Protein AF-A0A9D4SW98-F1 (afdb_monomer)

Sequence (219 aa):
MKKHEIRVNSRGGLRRKGWWDEEAAIFIFVASVEASRSSVRVSLRVGCVWRNSTAPNKRSHYSAAYKRKVVLAAESSPNVQAGQDFGVDEKNVRRWRGQREKLFTCAATRMAFTGPRKGRHPEMETALANFVRTQRAAALPVTMEVLQATARALSREQGVSAADFKASRGWLQKFMKRFGFSLRPVAPQSPESYRLIMKRSCWSSSVSCFGREKRERIC

Mean predicted aligned error: 18.27 Å

Radius of gyration: 33.58 Å; Cα contacts (8 Å, |Δi|>4): 99; chains: 1; bounding box: 68×114×87 Å

Nearest PDB structures (foldseek):
  1hlv-assembly1_A  TM=4.546E-01  e=2.452E-05  Homo sapiens
  1fse-assembly1_A  TM=4.738E-01  e=1.091E+00  Bacillus subtilis
  4reu-assembly1_B  TM=1.385E-01  e=1.430E+00  Escherichia coli str. K-12 substr. MDS42

InterPro domains:
  IPR006600 HTH CenpB-type DNA-binding domain [PF03221] (122-184)
  IPR006600 HTH CenpB-type DNA-binding domain [PS51253] (112-185)
  IPR006600 HTH CenpB-type DNA-binding domain [SM00674] (118-185)
  IPR009057 Homedomain-like superfamily [SSF46689] (115-180)
  IPR050863 Centromere and Transposable Element-Derived Protein [PTHR19303] (77-184)

Solvent-accessible surface area (backbone atoms only — not comparable to full-atom values): 14602 Å² total; per-residue (Å²): 142,83,89,81,84,85,84,84,82,93,76,89,82,83,89,82,91,80,92,79,86,77,69,67,74,62,57,61,67,61,62,68,71,69,81,78,83,77,89,80,93,73,93,69,81,91,69,86,74,74,80,68,74,85,63,81,81,73,91,77,87,52,36,23,50,57,52,48,56,47,41,56,45,36,72,82,37,57,46,63,55,35,12,61,81,69,76,39,59,41,72,55,47,56,53,47,51,79,38,40,69,63,47,69,74,46,61,53,81,44,59,71,90,72,74,75,86,62,66,98,55,55,66,55,50,49,54,50,51,49,52,52,49,54,37,51,72,69,71,43,88,83,51,71,68,57,52,34,52,51,47,50,51,45,33,52,76,70,71,47,50,69,90,82,51,76,57,44,72,71,55,50,54,51,50,28,62,63,74,70,54,75,88,69,83,73,74,86,66,59,82,65,60,61,53,51,58,61,54,65,73,64,72,81,76,95,67,92,84,85,83,82,83,81,83,77,89,78,135

pLDDT: mean 70.97, std 24.09, range [31.36, 97.25]

Secondary structure (DSSP, 8-state):
--------------------SSSHHHHHHHHTSSS-------------------S--------HHHHHHHHHHHHHS-HHHHHHHTT--HHHHHHHHHTHHHHHHS-TT-----S-SS-S-HHHHHHHHHHHHHHHHTT----HHHHHHHHHHHHHHTT--TTT----HHHHHHHHHHHT----------HHHHHHHHHHT------------------

Foldseek 3Di:
DDDDDDDDDDDDDDDDDDPDDPVVVVVVVVVVVPPPDDDDDDDDDDPPPPPPVPDDPDDDFDFLLLLQVLQVVCVVDPLVVSCVVSVHDSVVSVVSVVCVVVSVPDDRRDRDPDDDLADPCNPLLVVLLVVVVVCVVVVHQDDLVNSLLSSVVSCVVVVHDCVRDVSDPVVVVSSCVSSVHDRDPPPDDDPVSVVVVVVVSPDDDPDDDDDDDDDDDDD

Organism: Rhipicephalus sanguineus (NCBI:txid34632)

Structure (mmCIF, N/CA/C/O backbone):
data_AF-A0A9D4SW98-F1
#
_entry.id   AF-A0A9D4SW98-F1
#
loop_
_atom_site.group_PDB
_atom_site.id
_atom_site.type_symbol
_atom_site.label_atom_id
_atom_site.label_alt_id
_atom_site.label_comp_id
_atom_site.label_asym_id
_atom_site.label_entity_id
_atom_site.label_seq_id
_atom_site.pdbx_PDB_ins_code
_atom_site.Cartn_x
_atom_site.Cartn_y
_atom_site.Cartn_z
_atom_site.occupancy
_atom_site.B_iso_or_equiv
_atom_site.auth_seq_id
_atom_site.auth_comp_id
_atom_site.auth_asym_id
_atom_site.auth_atom_id
_atom_site.pdbx_PDB_model_num
ATOM 1 N N . MET A 1 1 ? 29.453 -67.963 4.974 1.00 44.19 1 MET A N 1
ATOM 2 C CA . MET A 1 1 ? 30.179 -67.769 3.699 1.00 44.19 1 MET A CA 1
ATOM 3 C C . MET A 1 1 ? 29.181 -67.660 2.556 1.00 44.19 1 MET A C 1
ATOM 5 O O . MET A 1 1 ? 28.461 -68.620 2.336 1.00 44.19 1 MET A O 1
ATOM 9 N N . LYS A 1 2 ? 29.136 -66.516 1.863 1.00 42.56 2 LYS A N 1
ATOM 10 C CA . LYS A 1 2 ? 28.777 -66.361 0.440 1.00 42.56 2 LYS A CA 1
ATOM 11 C C . LYS A 1 2 ? 29.249 -64.962 0.027 1.00 42.56 2 LYS A C 1
ATOM 13 O O . LYS A 1 2 ? 28.808 -63.966 0.590 1.00 42.56 2 LYS A O 1
ATOM 18 N N . LYS A 1 3 ? 30.259 -64.933 -0.844 1.00 45.53 3 LYS A N 1
ATOM 19 C CA . LYS A 1 3 ? 30.867 -63.729 -1.419 1.00 45.53 3 LYS A CA 1
ATOM 20 C C . LYS A 1 3 ? 29.870 -63.128 -2.409 1.00 45.53 3 LYS A C 1
ATOM 22 O O . LYS A 1 3 ? 29.352 -63.871 -3.236 1.00 45.53 3 LYS A O 1
ATOM 27 N N . HIS A 1 4 ? 29.638 -61.820 -2.345 1.00 39.12 4 HIS A N 1
ATOM 28 C CA . HIS A 1 4 ? 29.007 -61.094 -3.442 1.00 39.12 4 HIS A CA 1
ATOM 29 C C . HIS A 1 4 ? 29.992 -60.084 -4.019 1.00 39.12 4 HIS A C 1
ATOM 31 O O . HIS A 1 4 ? 30.626 -59.303 -3.313 1.00 39.12 4 HIS A O 1
ATOM 37 N N . GLU A 1 5 ? 30.151 -60.232 -5.323 1.00 38.19 5 GLU A N 1
ATOM 38 C CA . GLU A 1 5 ? 31.123 -59.633 -6.214 1.00 38.19 5 GLU A CA 1
ATOM 39 C C . GLU A 1 5 ? 30.726 -58.193 -6.558 1.00 38.19 5 GLU A C 1
ATOM 41 O O . GLU A 1 5 ? 29.575 -57.905 -6.889 1.00 38.19 5 GLU A O 1
ATOM 46 N N . ILE A 1 6 ? 31.691 -57.281 -6.456 1.00 39.72 6 ILE A N 1
ATOM 47 C CA . ILE A 1 6 ? 31.540 -55.869 -6.802 1.00 39.72 6 ILE A CA 1
ATOM 48 C C . ILE A 1 6 ? 31.859 -55.731 -8.289 1.00 39.72 6 ILE A C 1
ATOM 50 O O . ILE A 1 6 ? 33.018 -55.826 -8.689 1.00 39.72 6 ILE A O 1
ATOM 54 N N . ARG A 1 7 ? 30.841 -55.476 -9.115 1.00 33.09 7 ARG A N 1
ATOM 55 C CA . ARG A 1 7 ? 31.043 -55.085 -10.514 1.00 33.09 7 ARG A CA 1
ATOM 56 C C . ARG A 1 7 ? 31.127 -53.566 -10.613 1.00 33.09 7 ARG A C 1
ATOM 58 O O . ARG A 1 7 ? 30.130 -52.860 -10.491 1.00 33.09 7 ARG A O 1
ATOM 65 N N . VAL A 1 8 ? 32.340 -53.080 -10.843 1.00 43.53 8 VAL A N 1
ATOM 66 C CA . VAL A 1 8 ? 32.648 -51.682 -11.158 1.00 43.53 8 VAL A CA 1
ATOM 67 C C . VAL A 1 8 ? 32.225 -51.409 -12.605 1.00 43.53 8 VAL A C 1
ATOM 69 O O . VAL A 1 8 ? 32.586 -52.176 -13.496 1.00 43.53 8 VAL A O 1
ATOM 72 N N . ASN A 1 9 ? 31.476 -50.333 -12.863 1.00 40.72 9 ASN A N 1
ATOM 73 C CA . ASN A 1 9 ? 31.303 -49.810 -14.220 1.00 40.72 9 ASN A CA 1
ATOM 74 C C . ASN A 1 9 ? 31.818 -48.371 -14.280 1.00 40.72 9 ASN A C 1
ATOM 76 O O . ASN A 1 9 ? 31.253 -47.448 -13.696 1.00 40.72 9 ASN A O 1
ATOM 80 N N . SER A 1 10 ? 32.935 -48.222 -14.973 1.00 47.31 10 SER A N 1
ATOM 81 C CA . SER A 1 10 ? 33.624 -46.989 -15.298 1.00 47.31 10 SER A CA 1
ATOM 82 C C . SER A 1 10 ? 32.980 -46.354 -16.525 1.00 47.31 10 SER A C 1
ATOM 84 O O . SER A 1 10 ? 33.127 -46.854 -17.635 1.00 47.31 10 SER A O 1
ATOM 86 N N . ARG A 1 11 ? 32.304 -45.219 -16.335 1.00 42.06 11 ARG A N 1
ATOM 87 C CA . ARG A 1 11 ? 32.108 -44.182 -17.361 1.00 42.06 11 ARG A CA 1
ATOM 88 C C . ARG A 1 11 ? 31.790 -42.870 -16.651 1.00 42.06 11 ARG A C 1
ATOM 90 O O . ARG A 1 11 ? 30.720 -42.700 -16.076 1.00 42.06 11 ARG A O 1
ATOM 97 N N . GLY A 1 12 ? 32.782 -41.983 -16.625 1.00 37.09 12 GLY A N 1
ATOM 98 C CA . GLY A 1 12 ? 32.661 -40.639 -16.075 1.00 37.09 12 GLY A CA 1
ATOM 99 C C . GLY A 1 12 ? 31.757 -39.742 -16.921 1.00 37.09 12 GLY A C 1
ATOM 100 O O . GLY A 1 12 ? 31.555 -39.980 -18.109 1.00 37.09 12 GLY A O 1
ATOM 101 N N . GLY A 1 13 ? 31.242 -38.684 -16.296 1.00 31.36 13 GLY A N 1
ATOM 102 C CA . GLY A 1 13 ? 30.486 -37.635 -16.975 1.00 31.36 13 GLY A CA 1
ATOM 103 C C . GLY A 1 13 ? 30.049 -36.538 -16.010 1.00 31.36 13 GLY A C 1
ATOM 104 O O . GLY A 1 13 ? 29.069 -36.677 -15.288 1.00 31.36 13 GLY A O 1
ATOM 105 N N . LEU A 1 14 ? 30.823 -35.456 -15.973 1.00 33.84 14 LEU A N 1
ATOM 106 C CA . LEU A 1 14 ? 30.634 -34.267 -15.147 1.00 33.84 14 LEU A CA 1
ATOM 107 C C . LEU A 1 14 ? 29.378 -33.448 -15.530 1.00 33.84 14 LEU A C 1
ATOM 109 O O . LEU A 1 14 ? 29.192 -33.090 -16.682 1.00 33.84 14 LEU A O 1
ATOM 113 N N . ARG A 1 15 ? 28.650 -33.006 -14.494 1.00 34.69 15 ARG A N 1
ATOM 114 C CA . ARG A 1 15 ? 28.278 -31.601 -14.196 1.00 34.69 15 ARG A CA 1
ATOM 115 C C . ARG A 1 15 ? 27.477 -30.765 -15.233 1.00 34.69 15 ARG A C 1
ATOM 117 O O . ARG A 1 15 ? 28.020 -30.280 -16.212 1.00 34.69 15 ARG A O 1
ATOM 124 N N . ARG A 1 16 ? 26.300 -30.325 -14.751 1.00 35.59 16 ARG A N 1
ATOM 125 C CA . ARG A 1 16 ? 25.663 -28.975 -14.795 1.00 35.59 16 ARG A CA 1
ATOM 126 C C . ARG A 1 16 ? 24.269 -28.925 -15.440 1.00 35.59 16 ARG A C 1
ATOM 128 O O . ARG A 1 16 ? 24.038 -29.366 -16.553 1.00 35.59 16 ARG A O 1
ATOM 135 N N . LYS A 1 17 ? 23.366 -28.323 -14.657 1.00 44.00 17 LYS A N 1
ATOM 136 C CA . LYS A 1 17 ? 21.967 -27.981 -14.925 1.00 44.00 17 LYS A CA 1
ATOM 137 C C . LYS A 1 17 ? 21.852 -27.044 -16.133 1.00 44.00 17 LYS A C 1
ATOM 139 O O . LYS A 1 17 ? 22.411 -25.950 -16.087 1.00 44.00 17 LYS A O 1
ATOM 144 N N . GLY A 1 18 ? 21.083 -27.442 -17.142 1.00 32.59 18 GLY A N 1
ATOM 145 C CA . GLY A 1 18 ? 20.547 -26.560 -18.175 1.00 32.59 18 GLY A CA 1
ATOM 146 C C . GLY A 1 18 ? 19.068 -26.310 -17.897 1.00 32.59 18 GLY A C 1
ATOM 147 O O . GLY A 1 18 ? 18.256 -27.216 -18.026 1.00 32.59 18 GLY A O 1
ATOM 148 N N . TRP A 1 19 ? 18.735 -25.103 -17.448 1.00 36.88 19 TRP A N 1
ATOM 149 C CA . TRP A 1 19 ? 17.385 -24.544 -17.530 1.00 36.88 19 TRP A CA 1
ATOM 150 C C . TRP A 1 19 ? 17.429 -23.520 -18.657 1.00 36.88 19 TRP A C 1
ATOM 152 O O . TRP A 1 19 ? 17.692 -22.350 -18.410 1.00 36.88 19 TRP A O 1
ATOM 162 N N . TRP A 1 20 ? 17.259 -23.991 -19.886 1.00 35.69 20 TRP A N 1
ATOM 163 C CA . TRP A 1 20 ? 17.055 -23.164 -21.070 1.00 35.69 20 TRP A CA 1
ATOM 164 C C . TRP A 1 20 ? 16.292 -24.021 -22.067 1.00 35.69 20 TRP A C 1
ATOM 166 O O . TRP A 1 20 ? 16.931 -24.795 -22.755 1.00 35.69 20 TRP A O 1
ATOM 176 N N . ASP A 1 21 ? 14.960 -23.933 -22.092 1.00 42.94 21 ASP A N 1
ATOM 177 C CA . ASP A 1 21 ? 14.168 -24.414 -23.241 1.00 42.94 21 ASP A CA 1
ATOM 178 C C . ASP A 1 21 ? 12.797 -23.721 -23.400 1.00 42.94 21 ASP A C 1
ATOM 180 O O . ASP A 1 21 ? 11.943 -24.180 -24.147 1.00 42.94 21 ASP A O 1
ATOM 184 N N . GLU A 1 22 ? 12.592 -22.542 -22.793 1.00 44.34 22 GLU A N 1
ATOM 185 C CA . GLU A 1 22 ? 11.461 -21.657 -23.159 1.00 44.34 22 GLU A CA 1
ATOM 186 C C . GLU A 1 22 ? 11.892 -20.243 -23.604 1.00 44.34 22 GLU A C 1
ATOM 188 O O . GLU A 1 22 ? 11.067 -19.440 -24.032 1.00 44.34 22 GLU A O 1
ATOM 193 N N . GLU A 1 23 ? 13.195 -19.941 -23.596 1.00 49.66 23 GLU A N 1
ATOM 194 C CA . GLU A 1 23 ? 13.751 -18.652 -24.057 1.00 49.66 23 GLU A CA 1
ATOM 195 C C . GLU A 1 23 ? 14.111 -18.657 -25.559 1.00 49.66 23 GLU A C 1
ATOM 197 O O . GLU A 1 23 ? 14.332 -17.604 -26.157 1.00 49.66 23 GLU A O 1
ATOM 202 N N . ALA A 1 24 ? 14.113 -19.823 -26.217 1.00 44.75 24 ALA A N 1
ATOM 203 C CA . ALA A 1 24 ? 14.454 -19.938 -27.640 1.00 44.75 24 ALA A CA 1
ATOM 204 C C . ALA A 1 24 ? 13.332 -19.458 -28.584 1.00 44.75 24 ALA A C 1
ATOM 206 O O . ALA A 1 24 ? 13.600 -19.056 -29.716 1.00 44.75 24 ALA A O 1
ATOM 207 N N . ALA A 1 25 ? 12.078 -19.422 -28.124 1.00 42.47 25 ALA A N 1
ATOM 208 C CA . ALA A 1 25 ? 10.948 -19.002 -28.957 1.00 42.47 25 ALA A CA 1
ATOM 209 C C . ALA A 1 25 ? 10.867 -17.475 -29.164 1.00 42.47 25 ALA A C 1
ATOM 211 O O . ALA A 1 25 ? 10.218 -17.012 -30.100 1.00 42.47 25 ALA A O 1
ATOM 212 N N . ILE A 1 26 ? 11.543 -16.678 -28.328 1.00 48.12 26 ILE A N 1
ATOM 213 C CA . ILE A 1 26 ? 11.581 -15.212 -28.471 1.00 48.12 26 ILE A CA 1
ATOM 214 C C . ILE A 1 26 ? 12.689 -14.781 -29.450 1.00 48.12 26 ILE A C 1
ATOM 216 O O . ILE A 1 26 ? 12.553 -13.755 -30.117 1.00 48.12 26 ILE A O 1
ATOM 220 N N . PHE A 1 27 ? 13.742 -15.589 -29.620 1.00 39.81 27 PHE A N 1
ATOM 221 C CA . PHE A 1 27 ? 14.883 -15.248 -30.477 1.00 39.81 27 PHE A CA 1
ATOM 222 C C . PHE A 1 27 ? 14.585 -15.351 -31.985 1.00 39.81 27 PHE A C 1
ATOM 224 O O . PHE A 1 27 ? 15.177 -14.618 -32.775 1.00 39.81 27 PHE A O 1
ATOM 231 N N . ILE A 1 28 ? 13.628 -16.189 -32.405 1.00 43.50 28 ILE A N 1
ATOM 232 C CA . ILE A 1 28 ? 13.298 -16.351 -33.835 1.00 43.50 28 ILE A CA 1
ATOM 233 C C . ILE A 1 28 ? 12.421 -15.202 -34.369 1.00 43.50 28 ILE A C 1
ATOM 235 O O . ILE A 1 28 ? 12.528 -14.846 -35.541 1.00 43.50 28 ILE A O 1
ATOM 239 N N . PHE A 1 29 ? 11.610 -14.542 -33.533 1.00 39.69 29 PHE A N 1
ATOM 240 C CA . PHE A 1 29 ? 10.755 -13.446 -34.013 1.00 39.69 29 PHE A CA 1
ATOM 241 C C . PHE A 1 29 ? 11.519 -12.129 -34.240 1.00 39.69 29 PHE A C 1
ATOM 243 O O . PHE A 1 29 ? 11.150 -11.353 -35.118 1.00 39.69 29 PHE A O 1
ATOM 250 N N . VAL A 1 30 ? 12.609 -11.878 -33.504 1.00 48.25 30 VAL A N 1
ATOM 251 C CA . VAL A 1 30 ? 13.383 -10.627 -33.639 1.00 48.25 30 VAL A CA 1
ATOM 252 C C . VAL A 1 30 ? 14.393 -10.694 -34.793 1.00 48.25 30 VAL A C 1
ATOM 254 O O . VAL A 1 30 ? 14.558 -9.712 -35.510 1.00 48.25 30 VAL A O 1
ATOM 257 N N . ALA A 1 31 ? 14.988 -11.860 -35.067 1.00 38.81 31 ALA A N 1
ATOM 258 C CA . ALA A 1 31 ? 15.962 -12.005 -36.155 1.00 38.81 31 ALA A CA 1
ATOM 259 C C . ALA A 1 31 ? 15.342 -11.947 -37.571 1.00 38.81 31 ALA A C 1
ATOM 261 O O . ALA A 1 31 ? 16.045 -11.664 -38.538 1.00 38.81 31 ALA A O 1
ATOM 262 N N . SER A 1 32 ? 14.029 -12.171 -37.721 1.00 37.50 32 SER A N 1
ATOM 263 C CA . SER A 1 32 ? 13.372 -12.163 -39.040 1.00 37.50 32 SER A CA 1
ATOM 264 C C . SER A 1 32 ? 13.008 -10.763 -39.559 1.00 37.50 32 SER A C 1
ATOM 266 O O . SER A 1 32 ? 12.649 -10.634 -40.729 1.00 37.50 32 SER A O 1
ATOM 268 N N . VAL A 1 33 ? 13.098 -9.712 -38.735 1.00 46.09 33 VAL A N 1
ATOM 269 C CA . VAL A 1 33 ? 12.793 -8.327 -39.157 1.00 46.09 33 VAL A CA 1
ATOM 270 C C . VAL A 1 33 ? 14.050 -7.571 -39.628 1.00 46.09 33 VAL A C 1
ATOM 272 O O . VAL A 1 33 ? 13.938 -6.550 -40.304 1.00 46.09 33 VAL A O 1
ATOM 275 N N . GLU A 1 34 ? 15.256 -8.087 -39.368 1.00 48.53 34 GLU A N 1
ATOM 276 C CA . GLU A 1 34 ? 16.517 -7.404 -39.711 1.00 48.53 34 GLU A CA 1
ATOM 277 C C . GLU A 1 34 ? 17.126 -7.795 -41.074 1.00 48.53 34 GLU A C 1
ATOM 279 O O . GLU A 1 34 ? 18.056 -7.138 -41.537 1.00 48.53 34 GLU A O 1
ATOM 284 N N . ALA A 1 35 ? 16.568 -8.773 -41.796 1.00 41.59 35 ALA A N 1
ATOM 285 C CA . ALA A 1 35 ? 17.110 -9.242 -43.082 1.00 41.59 35 ALA A CA 1
ATOM 286 C C . ALA A 1 35 ? 16.496 -8.576 -44.341 1.00 41.59 35 ALA A C 1
ATOM 288 O O . ALA A 1 35 ? 16.507 -9.155 -45.425 1.00 41.59 35 ALA A O 1
ATOM 289 N N . SER A 1 36 ? 15.940 -7.363 -44.242 1.00 46.25 36 SER A N 1
ATOM 290 C CA . SER A 1 36 ? 15.428 -6.611 -45.412 1.00 46.25 36 SER A CA 1
ATOM 291 C C . SER A 1 36 ? 15.670 -5.103 -45.331 1.00 46.25 36 SER A C 1
ATOM 293 O O . SER A 1 36 ? 14.808 -4.285 -45.647 1.00 46.25 36 SER A O 1
ATOM 295 N N . ARG A 1 37 ? 16.879 -4.701 -44.928 1.00 46.22 37 ARG A N 1
ATOM 296 C CA . ARG A 1 37 ? 17.356 -3.323 -45.121 1.00 46.22 37 ARG A CA 1
ATOM 297 C C . ARG A 1 37 ? 18.736 -3.306 -45.764 1.00 46.22 37 ARG A C 1
ATOM 299 O O . ARG A 1 37 ? 19.729 -2.921 -45.156 1.00 46.22 37 ARG A O 1
ATOM 306 N N . SER A 1 38 ? 18.770 -3.684 -47.036 1.00 40.66 38 SER A N 1
ATOM 307 C CA . SER A 1 38 ? 19.865 -3.362 -47.951 1.00 40.66 38 SER A CA 1
ATOM 308 C C . SER A 1 38 ? 19.322 -2.454 -49.054 1.00 40.66 38 SER A C 1
ATOM 310 O O . SER A 1 38 ? 18.378 -2.821 -49.741 1.00 40.66 38 SER A O 1
ATOM 312 N N . SER A 1 39 ? 19.968 -1.296 -49.226 1.00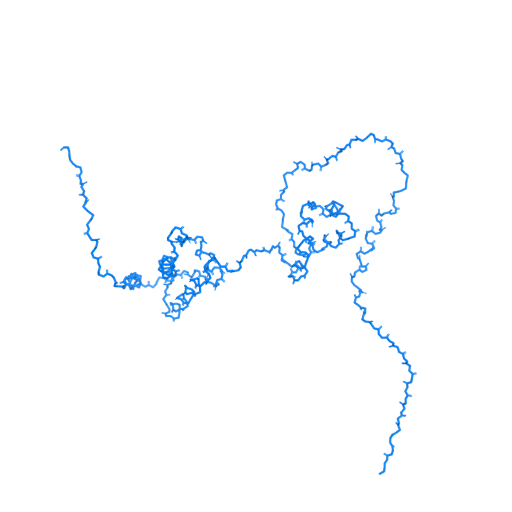 41.31 39 SER A N 1
ATOM 313 C CA . SER A 1 39 ? 19.827 -0.349 -50.344 1.00 41.31 39 SER A CA 1
ATOM 314 C C . SER A 1 39 ? 18.531 0.477 -50.403 1.00 41.31 39 SER A C 1
ATOM 316 O O . SER A 1 39 ? 17.520 0.018 -50.905 1.00 41.31 39 SER A O 1
ATOM 318 N N . VAL A 1 40 ? 18.566 1.721 -49.904 1.00 40.19 40 VAL A N 1
ATOM 319 C CA . VAL A 1 40 ? 18.692 2.937 -50.737 1.00 40.19 40 VAL A CA 1
ATOM 320 C C . VAL A 1 40 ? 19.186 4.072 -49.832 1.00 40.19 40 VAL A C 1
ATOM 322 O O . VAL A 1 40 ? 18.546 4.452 -48.853 1.00 40.19 40 VAL A O 1
ATOM 325 N N . ARG A 1 41 ? 20.351 4.626 -50.167 1.00 44.75 41 ARG A N 1
ATOM 326 C CA . ARG A 1 41 ? 20.893 5.845 -49.567 1.00 44.75 41 ARG A CA 1
ATOM 327 C C . ARG A 1 41 ? 20.237 7.033 -50.287 1.00 44.75 41 ARG A C 1
ATOM 329 O O . ARG A 1 41 ? 20.733 7.455 -51.323 1.00 44.75 41 ARG A O 1
ATOM 336 N N . VAL A 1 42 ? 19.118 7.550 -49.772 1.00 35.22 42 VAL A N 1
ATOM 337 C CA . VAL A 1 42 ? 18.592 8.865 -50.185 1.00 35.22 42 VAL A CA 1
ATOM 338 C C . VAL A 1 42 ? 19.009 9.890 -49.143 1.00 35.22 42 VAL A C 1
ATOM 340 O O . VAL A 1 42 ? 18.672 9.784 -47.966 1.00 35.22 42 VAL A O 1
ATOM 343 N N . SER A 1 43 ? 19.778 10.871 -49.605 1.00 42.72 43 SER A N 1
ATOM 344 C CA . SER A 1 43 ? 20.100 12.088 -48.873 1.00 42.72 43 SER A CA 1
ATOM 345 C C . SER A 1 43 ? 18.807 12.810 -48.502 1.00 42.72 43 SER A C 1
ATOM 347 O O . SER A 1 43 ? 18.097 13.304 -49.376 1.00 42.72 43 SER A O 1
ATOM 349 N N . LEU A 1 44 ? 18.498 12.878 -47.209 1.00 34.88 44 LEU A N 1
ATOM 350 C CA . LEU A 1 44 ? 17.511 13.807 -46.679 1.00 34.88 44 LEU A CA 1
ATOM 351 C C . LEU A 1 44 ? 18.130 14.551 -45.503 1.00 34.88 44 LEU A C 1
ATOM 353 O O . LEU A 1 44 ? 18.664 13.963 -44.563 1.00 34.88 44 LEU A O 1
ATOM 357 N N . ARG A 1 45 ? 18.070 15.878 -45.630 1.00 36.22 45 ARG A N 1
ATOM 358 C CA . ARG A 1 45 ? 18.450 16.875 -44.635 1.00 36.22 45 ARG A CA 1
ATOM 359 C C . ARG A 1 45 ? 17.992 16.468 -43.241 1.00 36.22 45 ARG A C 1
ATOM 361 O O . ARG A 1 45 ? 16.879 15.987 -43.047 1.00 36.22 45 ARG A O 1
ATOM 368 N N . VAL A 1 46 ? 18.860 16.772 -42.285 1.00 42.97 46 VAL A N 1
ATOM 369 C CA . VAL A 1 46 ? 18.667 16.666 -40.842 1.00 42.97 46 VAL A CA 1
ATOM 370 C C . VAL A 1 46 ? 17.496 17.557 -40.413 1.00 42.97 46 VAL A C 1
ATOM 372 O O . VAL A 1 46 ? 17.666 18.687 -39.972 1.00 42.97 46 VAL A O 1
ATOM 375 N N . GLY A 1 47 ? 16.279 17.054 -40.572 1.00 31.92 47 GLY A N 1
ATOM 376 C CA . GLY A 1 47 ? 15.142 17.467 -39.773 1.00 31.92 47 GLY A CA 1
ATOM 377 C C . GLY A 1 47 ? 15.130 16.571 -38.549 1.00 31.92 47 GLY A C 1
ATOM 378 O O . GLY A 1 47 ? 14.752 15.406 -38.648 1.00 31.92 47 GLY A O 1
ATOM 379 N N . CYS A 1 48 ? 15.562 17.089 -37.400 1.00 38.25 48 CYS A N 1
ATOM 380 C CA . CYS A 1 48 ? 15.311 16.459 -36.108 1.00 38.25 48 CYS A CA 1
ATOM 381 C C . CYS A 1 48 ? 13.790 16.426 -35.890 1.00 38.25 48 CYS A C 1
ATOM 383 O O . CYS A 1 48 ? 13.220 17.314 -35.258 1.00 38.25 48 CYS A O 1
ATOM 385 N N . VAL A 1 49 ? 13.110 15.422 -36.448 1.00 38.12 49 VAL A N 1
ATOM 386 C CA . VAL A 1 49 ? 11.719 15.130 -36.116 1.00 38.12 49 VAL A CA 1
ATOM 387 C C . VAL A 1 49 ? 11.755 14.483 -34.744 1.00 38.12 49 VAL A C 1
ATOM 389 O O . VAL A 1 49 ? 11.782 13.263 -34.591 1.00 38.12 49 VAL A O 1
ATOM 392 N N . TRP A 1 50 ? 11.763 15.332 -33.722 1.00 40.28 50 TRP A N 1
ATOM 393 C CA . TRP A 1 50 ? 11.189 14.969 -32.443 1.00 40.28 50 TRP A CA 1
ATOM 394 C C . TRP A 1 50 ? 9.758 14.534 -32.740 1.00 40.28 50 TRP A C 1
ATOM 396 O O . TRP A 1 50 ? 8.865 15.366 -32.902 1.00 40.28 50 TRP A O 1
ATOM 406 N N . ARG A 1 51 ? 9.528 1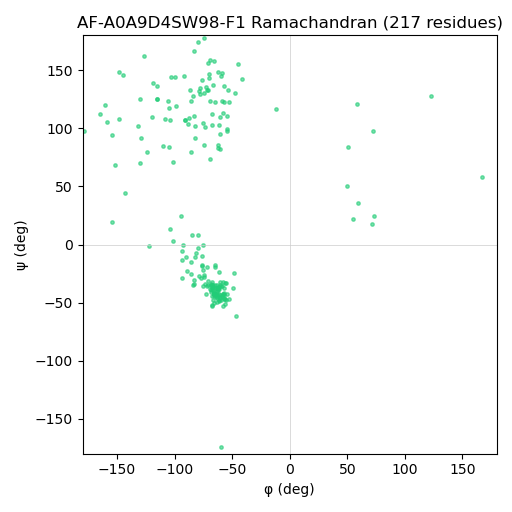3.222 -32.862 1.00 44.66 51 ARG A N 1
ATOM 407 C CA . ARG A 1 51 ? 8.183 12.659 -32.790 1.00 44.66 51 ARG A CA 1
ATOM 408 C C . ARG A 1 51 ? 7.731 12.827 -31.343 1.00 44.66 51 ARG A C 1
ATOM 410 O O . ARG A 1 51 ? 7.711 11.884 -30.561 1.00 44.66 51 ARG A O 1
ATOM 417 N N . ASN A 1 52 ? 7.405 14.061 -30.978 1.00 48.91 52 ASN A N 1
ATOM 418 C CA . ASN A 1 52 ? 6.586 14.332 -29.821 1.00 48.91 52 ASN A CA 1
ATOM 419 C C . ASN A 1 52 ? 5.217 13.781 -30.192 1.00 48.91 52 ASN A C 1
ATOM 421 O O . ASN A 1 52 ? 4.512 14.358 -31.015 1.00 48.91 52 ASN A O 1
ATOM 425 N N . SER A 1 53 ? 4.879 12.615 -29.654 1.00 54.25 53 SER A N 1
ATOM 426 C CA . SER A 1 53 ? 3.525 12.080 -29.698 1.00 54.25 53 SER A CA 1
ATOM 427 C C . SER A 1 53 ? 2.588 13.146 -29.116 1.00 54.25 53 SER A C 1
ATOM 429 O O . SER A 1 53 ? 2.525 13.326 -27.905 1.00 54.25 53 SER A O 1
ATOM 431 N N . THR A 1 54 ? 1.910 13.905 -29.978 1.00 56.53 54 THR A N 1
ATOM 432 C CA . THR A 1 54 ? 1.014 15.021 -29.619 1.00 56.53 54 THR A CA 1
ATOM 433 C C . THR A 1 54 ? -0.335 14.552 -29.072 1.00 56.53 54 THR A C 1
ATOM 435 O O . THR A 1 54 ? -1.172 15.371 -28.701 1.00 56.53 54 THR A O 1
ATOM 438 N N . ALA A 1 55 ? -0.563 13.239 -28.985 1.00 60.88 55 ALA A N 1
ATOM 439 C CA . ALA A 1 55 ? -1.734 12.693 -28.320 1.00 60.88 55 ALA A CA 1
ATOM 440 C C . ALA A 1 55 ? -1.534 12.724 -26.792 1.00 60.88 55 ALA A C 1
ATOM 442 O O . ALA A 1 55 ? -0.479 12.302 -26.308 1.00 60.88 55 ALA A O 1
ATOM 443 N N . PRO A 1 56 ? -2.533 13.169 -26.005 1.00 58.66 56 PRO A N 1
ATOM 444 C CA . PRO A 1 56 ? -2.454 13.104 -24.554 1.00 58.66 56 PRO A CA 1
ATOM 445 C C . PRO A 1 56 ? -2.228 11.65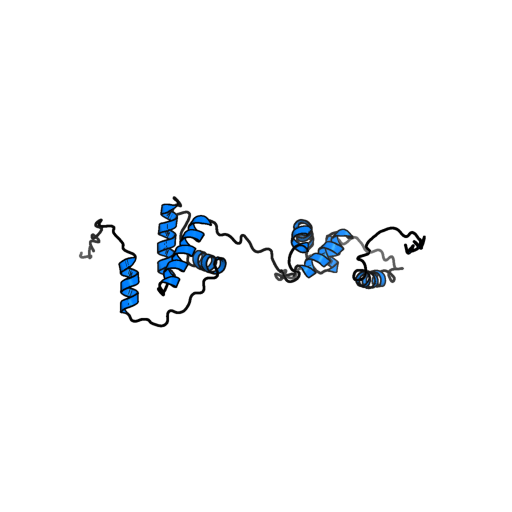1 -24.133 1.00 58.66 56 PRO A C 1
ATOM 447 O O . PRO A 1 56 ? -3.004 10.757 -24.479 1.00 58.66 56 PRO A O 1
ATOM 450 N N . ASN A 1 57 ? -1.140 11.418 -23.400 1.00 67.69 57 ASN A N 1
ATOM 451 C CA . ASN A 1 57 ? -0.766 10.095 -22.923 1.00 67.69 57 ASN A CA 1
ATOM 452 C C . ASN A 1 57 ? -1.872 9.560 -22.001 1.00 67.69 57 ASN A C 1
ATOM 454 O O . ASN A 1 57 ? -2.024 9.995 -20.855 1.00 67.69 57 ASN A O 1
ATOM 458 N N . LYS A 1 58 ? -2.690 8.640 -22.524 1.00 77.75 58 LYS A N 1
ATOM 459 C CA . LYS A 1 58 ? -3.725 7.966 -21.742 1.00 77.75 58 LYS A CA 1
ATOM 460 C C . LYS A 1 58 ? -3.027 7.136 -20.673 1.00 77.75 58 LYS A C 1
ATOM 462 O O . LYS A 1 58 ? -2.220 6.255 -20.974 1.00 77.75 58 LYS A O 1
ATOM 467 N N . ARG A 1 59 ? -3.358 7.404 -19.407 1.00 83.94 59 ARG A N 1
ATOM 468 C CA . ARG A 1 59 ? -2.802 6.673 -18.266 1.00 83.94 59 ARG A CA 1
ATOM 469 C C . ARG A 1 59 ? -3.024 5.170 -18.452 1.00 83.94 59 ARG A C 1
ATOM 471 O O . ARG A 1 59 ? -4.145 4.687 -18.330 1.00 83.94 59 ARG A O 1
ATOM 478 N N . SER A 1 60 ? -1.933 4.447 -18.684 1.00 87.62 60 SER A N 1
ATOM 479 C CA . SER A 1 60 ? -1.954 3.008 -18.945 1.00 87.62 60 SER A CA 1
ATOM 480 C C . SER A 1 60 ? -1.519 2.205 -17.718 1.00 87.62 60 SER A C 1
ATOM 482 O O . SER A 1 60 ? -0.650 2.621 -16.944 1.00 87.62 60 SER A O 1
ATOM 484 N N . HIS A 1 61 ? -2.146 1.046 -17.524 1.00 90.06 61 HIS A N 1
ATOM 485 C CA . HIS A 1 61 ? -1.811 0.092 -16.471 1.00 90.06 61 HIS A CA 1
ATOM 486 C C . HIS A 1 61 ? -1.092 -1.111 -17.086 1.00 90.06 61 HIS A C 1
ATOM 488 O O . HIS A 1 61 ? -1.632 -1.770 -17.964 1.00 90.06 61 HIS A O 1
ATOM 494 N N . TYR A 1 62 ? 0.115 -1.406 -16.599 1.00 94.50 62 TYR A N 1
ATOM 495 C CA . TYR A 1 62 ? 0.963 -2.476 -17.131 1.00 94.50 62 TYR A CA 1
ATOM 496 C C . TYR A 1 62 ? 1.172 -3.588 -16.100 1.00 94.50 62 TYR A C 1
ATOM 498 O O . TYR A 1 62 ? 1.473 -3.304 -14.931 1.00 94.50 62 TYR A O 1
ATOM 506 N N . SER A 1 63 ? 1.080 -4.843 -16.545 1.00 96.00 63 SER A N 1
ATOM 507 C CA . SER A 1 63 ? 1.348 -6.027 -15.721 1.00 96.00 63 SER A CA 1
ATOM 508 C C . SER A 1 63 ? 2.830 -6.177 -15.405 1.00 96.00 63 SER A C 1
ATOM 510 O O . SER A 1 63 ? 3.689 -5.673 -16.129 1.00 96.00 63 SER A O 1
ATOM 512 N N . ALA A 1 64 ? 3.157 -6.870 -14.315 1.00 96.56 64 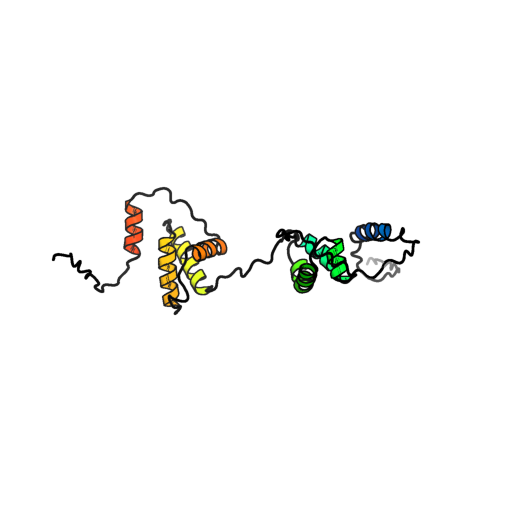ALA A N 1
ATOM 513 C CA . ALA A 1 64 ? 4.543 -7.183 -13.990 1.00 96.56 64 ALA A CA 1
ATOM 514 C C . ALA A 1 64 ? 5.171 -8.057 -15.082 1.00 96.56 64 ALA A C 1
ATOM 516 O O . ALA A 1 64 ? 6.314 -7.811 -15.445 1.00 96.56 64 ALA A O 1
ATOM 517 N N . ALA A 1 65 ? 4.415 -8.997 -15.662 1.00 97.00 65 ALA A N 1
ATOM 518 C CA . ALA A 1 65 ? 4.863 -9.785 -16.811 1.00 97.00 65 ALA A CA 1
ATOM 519 C C . ALA A 1 65 ? 5.269 -8.903 -18.000 1.00 97.00 65 ALA A C 1
ATOM 521 O O . ALA A 1 65 ? 6.351 -9.077 -18.551 1.00 97.00 65 ALA A O 1
ATOM 522 N N . TYR A 1 66 ? 4.438 -7.918 -18.351 1.00 96.81 66 TYR A N 1
ATOM 523 C CA . TYR A 1 66 ? 4.749 -6.977 -19.424 1.00 96.81 66 TYR A CA 1
ATOM 524 C C . TYR A 1 66 ? 6.014 -6.174 -19.115 1.00 96.81 66 TYR A C 1
ATOM 526 O O . TYR A 1 66 ? 6.941 -6.125 -19.916 1.00 96.81 66 TYR A O 1
ATOM 534 N N . LYS A 1 67 ? 6.098 -5.612 -17.904 1.00 96.69 67 LYS A N 1
ATOM 535 C CA . LYS A 1 67 ? 7.267 -4.837 -17.470 1.00 96.69 67 LYS A CA 1
ATOM 536 C C . LYS A 1 67 ? 8.554 -5.662 -17.476 1.00 96.69 67 LYS A C 1
ATOM 538 O O . LYS A 1 67 ? 9.595 -5.106 -17.794 1.00 96.69 67 LYS A O 1
ATOM 543 N N . ARG A 1 68 ? 8.505 -6.963 -17.152 1.00 97.25 68 ARG A N 1
ATOM 544 C CA . ARG A 1 68 ? 9.673 -7.861 -17.239 1.00 97.25 68 ARG A CA 1
ATOM 545 C C . ARG A 1 68 ? 10.191 -7.968 -18.667 1.00 97.25 68 ARG A C 1
ATOM 547 O O . ARG A 1 68 ? 11.383 -7.786 -18.859 1.00 97.25 68 ARG A O 1
ATOM 554 N N . LYS A 1 69 ? 9.306 -8.189 -19.648 1.00 96.88 69 LYS A N 1
ATOM 555 C CA . LYS A 1 69 ? 9.681 -8.261 -21.073 1.00 96.88 69 LYS A CA 1
ATOM 556 C C . LYS A 1 69 ? 10.395 -6.987 -21.527 1.00 96.88 69 LYS A C 1
ATOM 558 O O . LYS A 1 69 ? 11.468 -7.060 -22.109 1.00 96.88 69 LYS A O 1
ATOM 563 N N . VAL A 1 70 ? 9.838 -5.829 -21.168 1.00 96.62 70 VAL A N 1
ATOM 564 C CA . VAL A 1 70 ? 10.436 -4.521 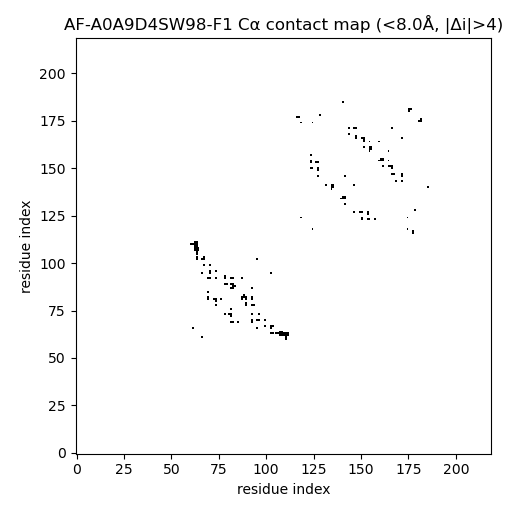-21.483 1.00 96.62 70 VAL A CA 1
ATOM 565 C C . VAL A 1 70 ? 11.797 -4.346 -20.804 1.00 96.62 70 VAL A C 1
ATOM 567 O O . VAL A 1 70 ? 12.724 -3.821 -21.410 1.00 96.62 70 VAL A O 1
ATOM 570 N N . VAL A 1 71 ? 11.942 -4.787 -19.549 1.00 96.81 71 VAL A N 1
ATOM 571 C CA . VAL A 1 71 ? 13.222 -4.712 -18.826 1.00 96.81 71 VAL A CA 1
ATOM 572 C C . VAL A 1 71 ? 14.282 -5.613 -19.462 1.00 96.81 71 VAL A C 1
ATOM 574 O O . VAL A 1 71 ? 15.406 -5.150 -19.607 1.00 96.81 71 VAL A O 1
ATOM 577 N N . LEU A 1 72 ? 13.933 -6.834 -19.885 1.00 96.19 72 LEU A N 1
ATOM 578 C CA . LEU A 1 72 ? 14.856 -7.735 -20.589 1.00 96.19 72 LEU A CA 1
ATOM 579 C C . LEU A 1 72 ? 15.307 -7.139 -21.930 1.00 96.19 72 LEU A C 1
ATOM 581 O O . LEU A 1 72 ? 16.499 -7.104 -22.215 1.00 96.19 72 LEU A O 1
ATOM 585 N N . ALA A 1 73 ? 14.384 -6.573 -22.710 1.00 94.56 73 ALA A N 1
ATOM 586 C CA . ALA A 1 73 ? 14.734 -5.896 -23.959 1.00 94.56 73 ALA A CA 1
ATOM 587 C C . ALA A 1 73 ? 15.624 -4.659 -23.736 1.00 94.56 73 ALA A C 1
ATOM 589 O O . ALA A 1 73 ? 16.511 -4.371 -24.533 1.00 94.56 73 ALA A O 1
ATOM 590 N N . ALA A 1 74 ? 15.426 -3.930 -22.636 1.00 95.19 74 ALA A N 1
ATOM 591 C CA . ALA A 1 74 ? 16.240 -2.766 -22.281 1.00 95.19 74 ALA A CA 1
ATOM 592 C C . ALA A 1 74 ? 17.596 -3.120 -21.630 1.00 95.19 74 ALA A C 1
ATOM 594 O O . ALA A 1 74 ? 18.365 -2.218 -21.286 1.00 95.19 74 ALA A O 1
ATOM 595 N N . GLU A 1 75 ? 17.882 -4.406 -21.394 1.00 93.56 75 GLU A N 1
ATOM 596 C CA . GLU A 1 75 ? 19.217 -4.886 -21.008 1.00 93.56 75 GLU A CA 1
ATOM 597 C C . GLU A 1 75 ? 20.104 -5.110 -22.235 1.00 93.56 75 GLU A C 1
ATOM 599 O O . GLU A 1 75 ? 21.297 -4.819 -22.170 1.00 93.56 75 GLU A O 1
ATOM 604 N N . SER A 1 76 ? 19.523 -5.560 -23.351 1.00 92.50 76 SER A N 1
ATOM 605 C CA . SER A 1 76 ? 20.227 -5.754 -24.623 1.00 92.50 76 SER A CA 1
ATOM 606 C C . SER A 1 76 ? 20.238 -4.510 -25.518 1.00 92.50 76 SER A C 1
ATOM 608 O O . SER A 1 76 ? 21.118 -4.386 -26.366 1.00 92.50 76 SER A O 1
ATOM 610 N N . SER A 1 77 ? 19.288 -3.585 -25.344 1.00 92.25 77 SER A N 1
ATOM 611 C CA . SER A 1 77 ? 19.130 -2.391 -26.186 1.00 92.25 77 SER A CA 1
ATOM 612 C C . SER A 1 77 ? 19.096 -1.084 -25.376 1.00 92.25 77 SER A C 1
ATOM 614 O O . SER A 1 77 ? 18.845 -1.093 -24.165 1.00 92.25 77 SER A O 1
ATOM 616 N N . PRO A 1 78 ? 19.319 0.082 -26.013 1.00 94.19 78 PRO A N 1
ATOM 617 C CA . PRO A 1 78 ? 19.108 1.375 -25.371 1.00 94.19 78 PRO A CA 1
ATOM 618 C C . PRO A 1 78 ? 17.650 1.563 -24.919 1.00 94.19 78 PRO A C 1
ATOM 620 O O . PRO A 1 78 ? 16.715 1.191 -25.623 1.00 94.19 78 PRO A O 1
ATOM 623 N N . ASN A 1 79 ? 17.432 2.244 -23.786 1.00 93.56 79 ASN A N 1
ATOM 624 C CA . ASN A 1 79 ? 16.087 2.452 -23.217 1.00 93.56 79 ASN A CA 1
ATOM 625 C C . ASN A 1 79 ? 15.097 3.114 -24.191 1.00 93.56 79 ASN A C 1
ATOM 627 O O . ASN A 1 79 ? 13.897 2.857 -24.120 1.00 93.56 79 ASN A O 1
ATOM 631 N N . VAL A 1 80 ? 15.596 3.997 -25.063 1.00 94.00 80 VAL A N 1
ATOM 632 C CA . VAL A 1 80 ? 14.785 4.675 -26.082 1.00 94.00 80 VAL A CA 1
ATOM 633 C C . VAL A 1 80 ? 14.251 3.664 -27.094 1.00 94.00 80 VAL A C 1
ATOM 635 O O . VAL A 1 80 ? 13.067 3.716 -27.411 1.00 94.00 80 VAL A O 1
ATOM 638 N N . GLN A 1 81 ? 15.090 2.723 -27.539 1.00 93.12 81 GLN A N 1
ATOM 639 C CA . GLN A 1 81 ? 14.705 1.683 -28.491 1.00 93.12 81 GLN A CA 1
ATOM 640 C C . GLN A 1 81 ? 13.672 0.739 -27.871 1.00 93.12 81 GLN A C 1
ATOM 642 O O . GLN A 1 81 ? 12.576 0.606 -28.399 1.00 93.12 81 GLN A O 1
ATOM 647 N N . ALA A 1 82 ? 13.941 0.225 -26.666 1.00 94.50 82 ALA A N 1
ATOM 648 C CA . ALA A 1 82 ? 12.973 -0.590 -25.930 1.00 94.50 82 ALA A CA 1
ATOM 649 C C . ALA A 1 82 ? 11.645 0.152 -25.663 1.00 94.50 82 ALA A C 1
ATOM 651 O O . ALA A 1 82 ? 10.577 -0.451 -25.624 1.00 94.50 82 ALA A O 1
ATOM 652 N N . GLY A 1 83 ? 11.674 1.473 -25.476 1.00 93.12 83 GLY A N 1
ATOM 653 C CA . GLY A 1 83 ? 10.453 2.272 -25.379 1.00 93.12 83 GLY A CA 1
ATOM 654 C C . GLY A 1 83 ? 9.659 2.299 -26.689 1.00 93.12 83 GLY A C 1
ATOM 655 O O . GLY A 1 83 ? 8.438 2.147 -26.671 1.00 93.12 83 GLY A O 1
ATOM 656 N N . GLN A 1 84 ? 10.344 2.448 -27.824 1.00 93.19 84 GLN A N 1
ATOM 657 C CA . GLN A 1 84 ? 9.724 2.445 -29.150 1.00 93.19 84 GLN A CA 1
ATOM 658 C C . GLN A 1 84 ? 9.134 1.076 -29.501 1.00 93.19 84 GLN A C 1
ATOM 660 O O . GLN A 1 84 ? 7.965 1.015 -29.879 1.00 93.19 84 GLN A O 1
ATOM 665 N N . ASP A 1 85 ? 9.891 -0.003 -29.296 1.00 91.75 85 ASP A N 1
ATOM 666 C CA . ASP A 1 85 ? 9.482 -1.371 -29.645 1.00 91.75 85 ASP A CA 1
ATOM 667 C C . ASP A 1 85 ? 8.222 -1.806 -28.883 1.00 91.75 85 ASP A C 1
ATOM 669 O O . ASP A 1 85 ? 7.348 -2.485 -29.420 1.00 91.75 85 ASP A O 1
ATOM 673 N N . PHE A 1 86 ? 8.102 -1.379 -27.623 1.00 92.19 86 PHE A N 1
ATOM 674 C CA . PHE A 1 86 ? 6.990 -1.736 -26.742 1.00 92.19 86 PHE A CA 1
ATOM 675 C C . PHE A 1 86 ? 5.933 -0.626 -26.608 1.00 92.19 86 PHE A C 1
ATOM 677 O O . PHE A 1 86 ? 4.999 -0.767 -25.820 1.00 92.19 86 PHE A O 1
ATOM 684 N N . GLY A 1 87 ? 6.055 0.498 -27.320 1.00 92.06 87 GLY A N 1
ATOM 685 C CA . GLY A 1 87 ? 5.102 1.613 -27.221 1.00 92.06 87 GLY A CA 1
ATOM 686 C C . GLY A 1 87 ? 4.978 2.203 -25.807 1.00 92.06 87 GLY A C 1
ATOM 687 O O . GLY A 1 87 ? 3.888 2.573 -25.371 1.00 92.06 87 GLY A O 1
ATOM 688 N N . VAL A 1 88 ? 6.084 2.255 -25.062 1.00 92.50 88 VAL A N 1
ATOM 689 C CA . VAL A 1 88 ? 6.159 2.759 -23.686 1.00 92.50 88 VAL A CA 1
ATOM 690 C C . VAL A 1 88 ? 7.108 3.951 -23.628 1.00 92.50 88 VAL A C 1
ATOM 692 O O . VAL A 1 88 ? 8.198 3.916 -24.187 1.00 92.50 88 VAL A O 1
ATOM 695 N N . ASP A 1 89 ? 6.753 4.992 -22.871 1.00 92.44 89 ASP A N 1
ATOM 696 C CA . ASP A 1 89 ? 7.672 6.114 -22.655 1.00 92.44 89 ASP A CA 1
ATOM 697 C C . ASP A 1 89 ? 9.004 5.653 -22.043 1.00 92.44 89 ASP A C 1
ATOM 699 O O . ASP A 1 89 ? 9.018 4.935 -21.038 1.00 92.44 89 ASP A O 1
ATOM 703 N N . GLU A 1 90 ? 10.124 6.167 -22.551 1.00 93.06 90 GLU A N 1
ATOM 704 C CA . GLU A 1 90 ? 11.472 5.906 -22.018 1.00 93.06 90 GLU A CA 1
ATOM 705 C C . GLU A 1 90 ? 11.542 6.104 -20.490 1.00 93.06 90 GLU A C 1
ATOM 707 O O . GLU A 1 90 ? 12.126 5.289 -19.771 1.00 93.06 90 GLU A O 1
ATOM 712 N N . LYS A 1 91 ? 10.829 7.109 -19.958 1.00 93.94 91 LYS A N 1
ATOM 713 C CA . LYS A 1 91 ? 10.734 7.384 -18.514 1.00 93.94 91 LYS A CA 1
ATOM 714 C C . LYS A 1 91 ? 10.200 6.188 -17.716 1.00 93.94 91 LYS A C 1
ATOM 716 O O . LYS A 1 91 ? 10.643 5.951 -16.587 1.00 93.94 91 LYS A O 1
ATOM 721 N N . ASN A 1 92 ? 9.241 5.446 -18.271 1.00 94.44 92 ASN A N 1
ATOM 722 C CA . ASN A 1 92 ? 8.704 4.232 -17.659 1.00 94.44 92 ASN A CA 1
ATOM 723 C C . ASN A 1 92 ? 9.714 3.087 -17.741 1.00 94.44 92 ASN A C 1
ATOM 725 O O . ASN A 1 92 ? 9.924 2.422 -16.728 1.00 94.44 92 ASN A O 1
ATOM 729 N N . VAL A 1 93 ? 10.386 2.914 -18.885 1.00 95.94 93 VAL A N 1
ATOM 730 C CA . VAL A 1 93 ? 11.456 1.916 -19.066 1.00 95.94 93 VAL A CA 1
ATOM 731 C C . VAL A 1 93 ? 12.551 2.124 -18.018 1.00 95.94 93 VAL A C 1
ATOM 733 O O . VAL A 1 93 ? 12.855 1.216 -17.241 1.00 95.94 93 VAL A O 1
ATOM 736 N N . ARG A 1 94 ? 13.056 3.356 -17.886 1.00 96.38 94 ARG A N 1
ATOM 737 C CA . ARG A 1 94 ? 14.061 3.732 -16.880 1.00 96.38 94 ARG A CA 1
ATOM 738 C C . ARG A 1 94 ? 13.593 3.435 -15.455 1.00 96.38 94 ARG A C 1
ATOM 740 O O . ARG A 1 94 ? 14.331 2.851 -14.661 1.00 96.38 94 ARG A O 1
ATOM 747 N N . ARG A 1 95 ? 12.349 3.800 -15.120 1.00 95.31 95 ARG A N 1
ATOM 748 C CA . ARG A 1 95 ? 11.748 3.510 -13.806 1.00 95.31 95 ARG A CA 1
ATOM 749 C C . ARG A 1 95 ? 11.671 2.004 -13.536 1.00 95.31 95 ARG A C 1
ATOM 751 O O . ARG A 1 95 ? 11.940 1.586 -12.412 1.00 95.31 95 ARG A O 1
ATOM 758 N N . TRP A 1 96 ? 11.264 1.200 -14.516 1.00 96.44 96 TRP A N 1
ATOM 759 C CA . TRP A 1 96 ? 11.101 -0.245 -14.347 1.00 96.44 96 TRP A CA 1
ATOM 760 C C . TRP A 1 96 ? 12.436 -0.969 -14.222 1.00 96.44 96 TRP A C 1
ATOM 762 O O . TRP A 1 96 ? 12.531 -1.866 -13.389 1.00 96.44 96 TRP A O 1
ATOM 772 N N . ARG A 1 97 ? 13.484 -0.520 -14.924 1.00 96.38 97 ARG A N 1
ATOM 773 C CA . ARG A 1 97 ? 14.852 -1.029 -14.726 1.00 96.38 97 ARG A CA 1
ATOM 774 C C . ARG A 1 97 ? 15.335 -0.832 -13.288 1.00 96.38 97 ARG A C 1
ATOM 776 O O . ARG A 1 97 ? 15.808 -1.778 -12.670 1.00 96.38 97 ARG A O 1
ATOM 783 N N . GLY A 1 98 ? 15.102 0.341 -12.695 1.00 94.94 98 GLY A N 1
ATOM 784 C CA . GLY A 1 98 ? 15.394 0.571 -11.270 1.00 94.94 98 GLY A CA 1
ATOM 785 C C . GLY A 1 98 ? 14.546 -0.276 -10.304 1.00 94.94 98 GLY A C 1
ATOM 786 O O . GLY A 1 98 ? 14.894 -0.432 -9.139 1.00 94.94 98 GLY A O 1
ATOM 787 N N . GLN A 1 99 ? 13.427 -0.840 -10.770 1.00 94.44 99 GLN A N 1
ATOM 788 C CA . GLN A 1 99 ? 12.548 -1.733 -10.003 1.00 94.44 99 GLN A CA 1
ATOM 789 C C . GLN A 1 99 ? 12.707 -3.206 -10.398 1.00 94.44 99 GLN A C 1
ATOM 791 O O . GLN A 1 99 ? 11.857 -4.012 -10.015 1.00 94.44 99 GLN A O 1
ATOM 796 N N . ARG A 1 100 ? 13.764 -3.563 -11.143 1.00 95.31 100 ARG A N 1
ATOM 797 C CA . ARG A 1 100 ? 13.979 -4.900 -11.709 1.00 95.31 100 ARG A CA 1
ATOM 798 C C . ARG A 1 100 ? 13.730 -6.002 -10.688 1.00 95.31 100 ARG A C 1
ATOM 800 O O . ARG A 1 100 ? 12.788 -6.768 -10.844 1.00 95.31 100 ARG A O 1
ATOM 807 N N . GLU A 1 101 ? 14.497 -6.031 -9.604 1.00 95.44 101 GLU A N 1
ATOM 808 C CA . GLU A 1 101 ? 14.385 -7.071 -8.575 1.00 95.44 101 GLU A CA 1
ATOM 809 C C . GLU A 1 101 ? 12.943 -7.220 -8.055 1.00 95.44 101 GLU A C 1
ATOM 811 O O . GLU A 1 101 ? 12.376 -8.309 -8.058 1.00 95.44 101 GLU A O 1
ATOM 816 N N . LYS A 1 102 ? 12.273 -6.105 -7.740 1.00 94.44 102 LYS A N 1
ATOM 817 C CA . LYS A 1 102 ? 10.877 -6.103 -7.268 1.00 94.44 102 LYS A CA 1
ATOM 818 C C . LYS A 1 102 ? 9.904 -6.661 -8.311 1.00 94.44 102 LYS A C 1
ATOM 820 O O . LYS A 1 102 ? 8.932 -7.328 -7.949 1.00 94.44 102 LYS A O 1
ATOM 825 N N . LEU A 1 103 ? 10.125 -6.371 -9.595 1.00 95.62 103 LEU A N 1
ATOM 826 C CA . LEU A 1 103 ? 9.301 -6.868 -10.700 1.00 95.62 103 LEU A CA 1
ATOM 827 C C . LEU A 1 103 ? 9.471 -8.373 -10.909 1.00 95.62 103 LEU A C 1
ATOM 829 O O . LEU A 1 103 ? 8.469 -9.043 -11.170 1.00 95.62 103 LEU A O 1
ATOM 833 N N . PHE A 1 104 ? 10.684 -8.904 -10.758 1.00 95.19 104 PHE A N 1
ATOM 834 C CA . PHE A 1 104 ? 10.960 -10.337 -10.896 1.00 95.19 104 PHE A CA 1
ATOM 835 C C . PHE A 1 104 ? 10.489 -11.146 -9.679 1.00 95.19 104 PHE A C 1
ATOM 837 O O . PHE A 1 104 ? 9.923 -12.218 -9.866 1.00 95.19 104 PHE A O 1
ATOM 844 N N . THR A 1 105 ? 10.582 -10.599 -8.465 1.00 95.56 105 THR A N 1
ATOM 845 C CA . THR A 1 105 ? 10.135 -11.283 -7.236 1.00 95.56 105 THR A CA 1
ATOM 846 C C . THR A 1 105 ? 8.609 -11.329 -7.076 1.00 95.56 105 THR A C 1
ATOM 848 O O . THR A 1 105 ? 8.073 -12.221 -6.426 1.00 95.56 105 THR A O 1
ATOM 851 N N . CYS A 1 106 ? 7.866 -10.360 -7.624 1.00 93.56 106 CYS A N 1
ATOM 852 C CA . CYS A 1 106 ? 6.408 -10.313 -7.453 1.00 93.56 106 CYS A CA 1
ATOM 853 C C . CYS A 1 106 ? 5.630 -11.274 -8.379 1.00 93.56 106 CYS A C 1
ATOM 855 O O . CYS A 1 106 ? 6.190 -11.917 -9.257 1.00 93.56 106 CYS A O 1
ATOM 857 N N . ALA A 1 107 ? 4.307 -11.373 -8.211 1.00 94.81 107 ALA A N 1
ATOM 858 C CA . ALA A 1 107 ? 3.450 -12.128 -9.129 1.00 94.81 107 ALA A CA 1
ATOM 859 C C . ALA A 1 107 ? 3.327 -11.431 -10.499 1.00 94.81 107 ALA A C 1
ATOM 861 O O . ALA A 1 107 ? 3.196 -10.208 -10.566 1.00 94.81 107 ALA A O 1
ATOM 862 N N . ALA A 1 108 ? 3.277 -12.211 -11.583 1.00 94.00 108 ALA A N 1
ATOM 863 C CA . ALA A 1 108 ? 3.159 -11.731 -12.966 1.00 94.00 108 ALA A CA 1
ATOM 864 C C . ALA A 1 108 ? 1.933 -10.823 -13.213 1.00 94.00 108 ALA A C 1
ATOM 866 O O . ALA A 1 108 ? 2.001 -9.861 -13.983 1.00 94.00 108 ALA A O 1
ATOM 867 N N . THR A 1 109 ? 0.832 -11.086 -12.506 1.00 93.75 109 THR A N 1
ATOM 868 C CA . THR A 1 109 ? -0.434 -10.336 -12.576 1.00 93.75 109 THR A CA 1
ATOM 869 C C . THR A 1 109 ? -0.388 -8.987 -11.853 1.00 93.75 109 THR A C 1
ATOM 871 O O . THR A 1 109 ? -1.307 -8.177 -11.978 1.00 93.75 109 THR A O 1
ATOM 874 N N . ARG A 1 110 ? 0.668 -8.697 -11.082 1.00 91.81 110 ARG A N 1
ATOM 875 C CA . ARG A 1 110 ? 0.750 -7.473 -10.281 1.00 91.81 110 ARG A CA 1
ATOM 876 C C . ARG A 1 110 ? 0.905 -6.239 -11.172 1.00 91.81 110 ARG A C 1
ATOM 878 O O . ARG A 1 110 ? 1.882 -6.102 -11.894 1.00 91.81 110 ARG A O 1
ATOM 885 N N . MET A 1 111 ? -0.008 -5.278 -11.041 1.00 91.00 111 MET A N 1
ATOM 886 C CA . MET A 1 111 ? -0.003 -4.058 -11.867 1.00 91.00 111 MET A CA 1
ATOM 887 C C . MET A 1 111 ? 0.743 -2.882 -11.220 1.00 91.00 111 MET A C 1
ATOM 889 O O . MET A 1 111 ? 1.307 -2.031 -11.910 1.00 91.00 111 MET A O 1
ATOM 893 N N . ALA A 1 112 ? 0.781 -2.816 -9.886 1.00 87.75 112 ALA A N 1
ATOM 894 C CA . ALA A 1 112 ? 1.404 -1.715 -9.157 1.00 87.75 112 ALA A CA 1
ATOM 895 C C . ALA A 1 112 ? 2.007 -2.162 -7.823 1.00 87.75 112 ALA A C 1
ATOM 897 O O . ALA A 1 112 ? 1.491 -3.041 -7.129 1.00 87.75 112 ALA A O 1
ATOM 898 N N . PHE A 1 113 ? 3.082 -1.492 -7.418 1.00 84.81 113 PHE A N 1
ATOM 899 C CA . PHE A 1 113 ? 3.568 -1.534 -6.045 1.00 84.81 113 PHE A CA 1
ATOM 900 C C . PHE A 1 113 ? 2.803 -0.480 -5.239 1.00 84.81 113 PHE A C 1
ATOM 902 O O . PHE A 1 113 ? 3.263 0.643 -5.068 1.00 84.81 113 PHE A O 1
ATOM 909 N N . THR A 1 114 ? 1.575 -0.814 -4.830 1.00 79.25 114 THR A N 1
ATOM 910 C CA . THR A 1 114 ? 0.776 0.050 -3.946 1.00 79.25 114 THR A CA 1
ATOM 911 C C . THR A 1 114 ? 1.519 0.295 -2.630 1.00 79.25 114 THR A C 1
ATOM 913 O O . THR A 1 114 ? 2.268 -0.575 -2.185 1.00 79.25 114 THR A O 1
ATOM 916 N N . GLY A 1 115 ? 1.311 1.486 -2.055 1.00 70.88 115 GLY A N 1
ATOM 917 C CA . GLY A 1 115 ? 2.009 2.000 -0.875 1.00 70.88 115 GLY A CA 1
ATOM 918 C C . GLY A 1 115 ? 1.871 1.159 0.402 1.00 70.88 115 GLY A C 1
ATOM 919 O O . GLY A 1 115 ? 1.304 0.064 0.373 1.00 70.88 115 GLY A O 1
ATOM 920 N N . PRO A 1 116 ? 2.404 1.669 1.528 1.00 68.94 116 PRO A N 1
ATOM 921 C CA . PRO A 1 116 ? 2.565 0.912 2.762 1.00 68.94 116 PRO A CA 1
ATOM 922 C C . PRO A 1 116 ? 1.298 0.152 3.147 1.00 68.94 116 PRO A C 1
ATOM 924 O O . PRO A 1 116 ? 0.203 0.713 3.200 1.00 68.94 116 PRO A O 1
ATOM 927 N N . ARG A 1 117 ? 1.455 -1.143 3.449 1.00 73.75 117 ARG A N 1
ATOM 928 C CA . ARG A 1 117 ? 0.362 -1.943 4.020 1.00 73.75 117 ARG A CA 1
ATOM 929 C C . ARG A 1 117 ? -0.043 -1.448 5.410 1.00 73.75 117 ARG A C 1
ATOM 931 O O . ARG A 1 117 ? -1.142 -1.758 5.849 1.00 73.75 117 ARG A O 1
ATOM 938 N N . LYS A 1 118 ? 0.829 -0.685 6.076 1.00 82.62 118 LYS A N 1
ATOM 939 C CA . LYS A 1 118 ? 0.625 -0.104 7.405 1.00 82.62 118 LYS A CA 1
ATOM 940 C C . LYS A 1 118 ? 0.206 1.363 7.285 1.00 82.62 118 LYS A C 1
ATOM 942 O O . LYS A 1 118 ? 0.653 2.062 6.377 1.00 82.62 118 LYS A O 1
ATOM 947 N N . GLY A 1 119 ? -0.674 1.820 8.173 1.00 83.38 119 GLY A N 1
ATOM 948 C CA . GLY A 1 119 ? -1.002 3.239 8.282 1.00 83.38 119 GLY A CA 1
ATOM 949 C C . GLY A 1 119 ? 0.111 4.053 8.945 1.00 83.38 119 GLY A C 1
ATOM 950 O O . GLY A 1 119 ? 1.122 3.505 9.375 1.00 83.38 119 GLY A O 1
ATOM 951 N N . ARG A 1 120 ? -0.094 5.374 9.031 1.00 87.25 120 ARG A N 1
ATOM 952 C CA . ARG A 1 120 ? 0.850 6.317 9.662 1.00 87.25 120 ARG A CA 1
ATOM 953 C C . ARG A 1 120 ? 1.084 6.005 11.148 1.00 87.25 120 ARG A C 1
ATOM 955 O O . ARG A 1 120 ? 2.184 6.216 11.632 1.00 87.25 120 ARG A O 1
ATOM 962 N N . HIS A 1 121 ? 0.068 5.478 11.831 1.00 88.56 121 HIS A N 1
ATOM 963 C CA . HIS A 1 121 ? 0.091 5.176 13.263 1.00 88.56 121 HIS A CA 1
ATOM 964 C C . HIS A 1 121 ? -0.256 3.692 13.480 1.00 88.56 121 HIS A C 1
ATOM 966 O O . HIS A 1 121 ? -1.415 3.362 13.739 1.00 88.56 121 HIS A O 1
ATOM 972 N N . PRO A 1 122 ? 0.704 2.769 13.286 1.00 90.44 122 PRO A N 1
ATOM 973 C CA . PRO A 1 122 ? 0.431 1.330 13.307 1.00 90.44 122 PRO A CA 1
ATOM 974 C C . PRO A 1 122 ? 0.026 0.810 14.694 1.00 90.44 122 PRO A C 1
ATOM 976 O O . PRO A 1 122 ? -0.783 -0.113 14.781 1.00 90.44 122 PRO A O 1
ATOM 979 N N . GLU A 1 123 ? 0.552 1.401 15.766 1.00 91.06 123 GLU A N 1
ATOM 980 C CA . GLU A 1 123 ? 0.253 1.005 17.147 1.00 91.06 123 GLU A CA 1
ATOM 981 C C . GLU A 1 123 ? -1.199 1.326 17.512 1.00 91.06 123 GLU A C 1
ATOM 983 O O . GLU A 1 123 ? -1.954 0.424 17.875 1.00 91.06 123 GLU A O 1
ATOM 988 N N . MET A 1 124 ? -1.631 2.576 17.308 1.00 92.69 124 MET A N 1
ATOM 989 C CA . MET A 1 124 ? -3.031 2.982 17.489 1.00 92.69 124 MET A CA 1
ATOM 990 C C . MET A 1 124 ? -3.986 2.161 16.617 1.00 92.69 124 MET A C 1
ATOM 992 O O . MET A 1 124 ? -5.036 1.727 17.087 1.00 92.69 124 MET A O 1
ATOM 996 N N . GLU A 1 125 ? -3.620 1.889 15.360 1.00 93.31 125 GLU A N 1
ATOM 997 C CA . GLU A 1 125 ? -4.437 1.042 14.486 1.00 93.31 125 GLU A CA 1
ATOM 998 C C . GLU A 1 125 ? -4.580 -0.387 15.026 1.00 93.31 125 GLU A C 1
ATOM 1000 O O . GLU A 1 125 ? -5.650 -0.982 14.916 1.00 93.31 125 GLU A O 1
ATOM 1005 N N . THR A 1 126 ? -3.535 -0.933 15.648 1.00 94.06 126 THR A N 1
ATOM 1006 C CA . THR A 1 126 ? -3.577 -2.269 16.259 1.00 94.06 126 THR A CA 1
ATOM 1007 C C . THR A 1 126 ? -4.506 -2.292 17.473 1.00 94.06 126 THR A C 1
ATOM 1009 O O . THR A 1 126 ? -5.348 -3.186 17.578 1.00 94.06 126 THR A O 1
ATOM 1012 N N . ALA A 1 127 ? -4.427 -1.281 18.343 1.00 94.44 127 ALA A N 1
ATOM 1013 C CA . ALA A 1 127 ? -5.334 -1.133 19.481 1.00 94.44 127 ALA A CA 1
ATOM 1014 C C . ALA A 1 127 ? -6.800 -0.993 19.027 1.00 94.44 127 ALA A C 1
ATOM 1016 O O . ALA A 1 127 ? -7.683 -1.698 19.520 1.00 94.44 127 ALA A O 1
ATOM 1017 N N . LEU A 1 128 ? -7.055 -0.168 18.006 1.00 94.88 128 LEU A N 1
ATOM 1018 C CA . LEU A 1 128 ? -8.388 0.002 17.427 1.00 94.88 128 LEU A CA 1
ATOM 1019 C C . LEU A 1 128 ? -8.917 -1.296 16.797 1.00 94.88 128 LEU A C 1
ATOM 1021 O O . LEU A 1 128 ? -10.102 -1.612 16.907 1.00 94.88 128 LEU A O 1
ATOM 1025 N N . ALA A 1 129 ? -8.052 -2.074 16.144 1.00 94.50 129 ALA A N 1
ATOM 1026 C CA . ALA A 1 129 ? -8.431 -3.367 15.585 1.00 94.50 129 ALA A CA 1
ATOM 1027 C C . ALA A 1 129 ? -8.801 -4.386 16.672 1.00 94.50 129 ALA A C 1
ATOM 1029 O O . ALA A 1 129 ? -9.750 -5.151 16.489 1.00 94.50 129 ALA A O 1
ATOM 1030 N N . ASN A 1 130 ? -8.100 -4.377 17.807 1.00 95.19 130 ASN A N 1
ATOM 1031 C CA . ASN A 1 130 ? -8.445 -5.214 18.954 1.00 95.19 130 ASN A CA 1
ATOM 1032 C C . ASN A 1 130 ? -9.798 -4.811 19.547 1.00 95.19 130 ASN A C 1
ATOM 1034 O O . ASN A 1 130 ? -10.636 -5.683 19.757 1.00 95.19 130 ASN A O 1
ATOM 1038 N N . PHE A 1 131 ? -10.077 -3.511 19.680 1.00 93.88 131 PHE A N 1
ATOM 1039 C CA . PHE A 1 131 ? -11.401 -3.024 20.077 1.00 93.88 131 PHE A CA 1
ATOM 1040 C C . PHE A 1 131 ? -12.515 -3.550 19.156 1.00 93.88 131 PHE A C 1
ATOM 1042 O O . PHE A 1 131 ? -13.510 -4.091 19.636 1.00 93.88 131 PHE A O 1
ATOM 1049 N N . VAL A 1 132 ? -12.337 -3.475 17.830 1.00 92.81 132 VAL A N 1
ATOM 1050 C CA . VAL A 1 132 ? -13.314 -4.018 16.863 1.00 92.81 132 VAL A CA 1
ATOM 1051 C C . VAL A 1 132 ? -13.546 -5.513 17.071 1.00 92.81 132 VAL A C 1
ATOM 1053 O O . VAL A 1 132 ? -14.688 -5.971 17.001 1.00 92.81 132 VAL A O 1
ATOM 1056 N N . ARG A 1 133 ? -12.480 -6.285 17.300 1.00 93.50 133 ARG A N 1
ATOM 1057 C CA . ARG A 1 133 ? -12.579 -7.732 17.537 1.00 93.50 133 ARG A CA 1
ATOM 1058 C C . ARG A 1 133 ? -13.361 -8.031 18.813 1.00 93.50 133 ARG A C 1
ATOM 1060 O O . ARG A 1 133 ? -14.272 -8.848 18.752 1.00 93.50 133 ARG A O 1
ATOM 1067 N N . THR A 1 134 ? -13.077 -7.329 19.909 1.00 92.69 134 THR A N 1
ATOM 1068 C CA . THR A 1 134 ? -13.793 -7.482 21.184 1.00 92.69 134 THR A CA 1
ATOM 1069 C C . THR A 1 134 ? -15.280 -7.163 21.039 1.00 92.69 134 THR A C 1
ATOM 1071 O O . THR A 1 134 ? -16.122 -7.949 21.461 1.00 92.69 134 THR A O 1
ATOM 1074 N N . GLN A 1 135 ? -15.624 -6.060 20.367 1.00 90.19 135 GLN A N 1
ATOM 1075 C CA . GLN A 1 135 ? -17.023 -5.686 20.130 1.00 90.19 135 GLN A CA 1
ATOM 1076 C C . GLN A 1 135 ? -17.764 -6.723 19.277 1.00 90.19 135 GLN A C 1
ATOM 1078 O O . GLN A 1 135 ? -18.888 -7.107 19.587 1.00 90.19 135 GLN A O 1
ATOM 1083 N N . ARG A 1 136 ? -17.115 -7.231 18.222 1.00 88.88 136 ARG A N 1
ATOM 1084 C CA . ARG A 1 136 ? -17.696 -8.270 17.360 1.00 88.88 136 ARG A CA 1
ATOM 1085 C C . ARG A 1 136 ? -17.847 -9.611 18.071 1.00 88.88 136 ARG A C 1
ATOM 1087 O O . ARG A 1 136 ? -18.821 -10.304 17.798 1.00 88.88 136 ARG A O 1
ATOM 1094 N N . ALA A 1 137 ? -16.924 -9.965 18.965 1.00 88.69 137 ALA A N 1
ATOM 1095 C CA . ALA A 1 137 ? -17.039 -11.156 19.806 1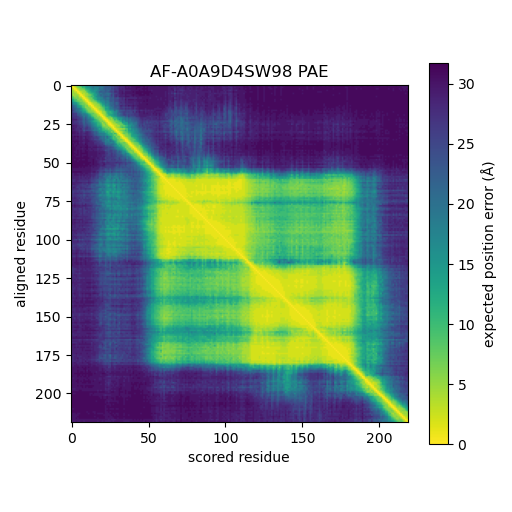.00 88.69 137 ALA A CA 1
ATOM 1096 C C . ALA A 1 137 ? -18.226 -11.047 20.777 1.00 88.69 137 ALA A C 1
ATOM 1098 O O . ALA A 1 137 ? -18.920 -12.029 21.004 1.00 88.69 137 ALA A O 1
ATOM 1099 N N . ALA A 1 138 ? -18.517 -9.839 21.265 1.00 87.50 138 ALA A N 1
ATOM 1100 C CA . ALA A 1 138 ? -19.698 -9.536 22.072 1.00 87.50 138 ALA A CA 1
ATOM 1101 C C . ALA A 1 138 ? -20.996 -9.361 21.251 1.00 87.50 138 ALA A C 1
ATOM 1103 O O . ALA A 1 138 ? -22.003 -8.917 21.795 1.00 87.50 138 ALA A O 1
ATOM 1104 N N . ALA A 1 139 ? -20.981 -9.655 19.942 1.00 85.62 139 ALA A N 1
ATOM 1105 C CA . ALA A 1 139 ? -22.092 -9.434 19.008 1.00 85.62 139 ALA A CA 1
ATOM 1106 C C . ALA A 1 139 ? -22.622 -7.983 18.962 1.00 85.62 139 ALA A C 1
ATOM 1108 O O . ALA A 1 139 ? -23.744 -7.731 18.515 1.00 85.62 139 ALA A O 1
ATOM 1109 N N . LEU A 1 140 ? -21.802 -7.009 19.370 1.00 84.44 140 LEU A N 1
ATOM 1110 C CA . LEU A 1 140 ? -22.170 -5.600 19.366 1.00 84.44 140 LEU A CA 1
ATOM 1111 C C . LEU A 1 140 ? -21.876 -4.964 17.998 1.00 84.44 140 LEU A C 1
ATOM 1113 O O . LEU A 1 140 ? -20.788 -5.149 17.432 1.00 84.44 140 LEU A O 1
ATOM 1117 N N . PRO A 1 141 ? -22.826 -4.194 17.438 1.00 82.50 141 PRO A N 1
ATOM 1118 C CA . PRO A 1 141 ? -22.600 -3.497 16.188 1.00 82.50 141 PRO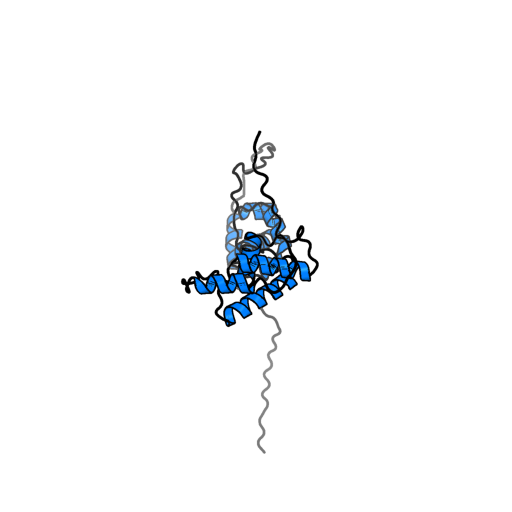 A CA 1
ATOM 1119 C C . PRO A 1 141 ? -21.616 -2.343 16.386 1.00 82.50 141 PRO A C 1
ATOM 1121 O O . PRO A 1 141 ? -21.745 -1.526 17.295 1.00 82.50 141 PRO A O 1
ATOM 1124 N N . VAL A 1 142 ? -20.641 -2.252 15.484 1.00 85.12 142 VAL A N 1
ATOM 1125 C CA . VAL A 1 142 ? -19.626 -1.195 15.493 1.00 85.12 142 VAL A CA 1
ATOM 1126 C C . VAL A 1 142 ? -19.896 -0.245 14.335 1.00 85.12 142 VAL A C 1
ATOM 1128 O O . VAL A 1 142 ? -19.673 -0.598 13.174 1.00 85.12 142 VAL A O 1
ATOM 1131 N N . THR A 1 143 ? -20.378 0.957 14.647 1.00 87.69 143 THR A N 1
ATOM 1132 C CA . THR A 1 143 ? -20.602 2.007 13.648 1.00 87.69 143 THR A CA 1
ATOM 1133 C C . THR A 1 143 ? -19.318 2.785 13.352 1.00 87.69 143 THR A C 1
ATOM 1135 O O . THR A 1 143 ? -18.316 2.696 14.071 1.00 87.69 143 THR A O 1
ATOM 1138 N N . MET A 1 144 ? -19.327 3.563 12.267 1.00 87.56 144 MET A N 1
ATOM 1139 C CA . MET A 1 144 ? -18.172 4.381 11.890 1.00 87.56 144 MET A CA 1
ATOM 1140 C C . MET A 1 144 ? -17.909 5.494 12.908 1.00 87.56 144 MET A C 1
ATOM 1142 O O . MET A 1 144 ? -16.757 5.837 13.159 1.00 87.56 144 MET A O 1
ATOM 1146 N N . GLU A 1 145 ? -18.967 6.041 13.495 1.00 89.19 145 GLU A N 1
ATOM 1147 C CA . GLU A 1 145 ? -18.933 7.129 14.468 1.00 89.19 145 GLU A CA 1
ATOM 1148 C C . GLU A 1 145 ? -18.255 6.665 15.758 1.00 89.19 145 GLU A C 1
ATOM 1150 O O . GLU A 1 145 ? -17.362 7.346 16.264 1.00 89.19 145 GLU A O 1
ATOM 1155 N N . VAL A 1 146 ? -18.603 5.458 16.224 1.00 89.75 146 VAL A N 1
ATOM 1156 C CA . VAL A 1 146 ? -17.947 4.816 17.370 1.00 89.75 146 VAL A CA 1
ATOM 1157 C C . VAL A 1 146 ? -16.460 4.634 17.082 1.00 89.75 146 VAL A C 1
ATOM 1159 O O . VAL A 1 146 ? -15.628 5.057 17.877 1.00 89.75 146 VAL A O 1
ATOM 1162 N N . LEU A 1 147 ? -16.096 4.114 15.904 1.00 92.75 147 LEU A N 1
ATOM 1163 C CA . LEU A 1 147 ? -14.686 3.939 15.545 1.00 92.75 147 LEU A CA 1
ATOM 1164 C C . LEU A 1 147 ? -13.907 5.249 15.467 1.00 92.75 147 LEU A C 1
ATOM 1166 O O . LEU A 1 147 ? -12.741 5.282 15.849 1.00 92.75 147 LEU A O 1
ATOM 1170 N N . GLN A 1 148 ? -14.522 6.324 14.977 1.00 94.06 148 GLN A N 1
ATOM 1171 C CA . GLN A 1 148 ? -13.885 7.638 14.957 1.00 94.06 148 GLN A CA 1
ATOM 1172 C C . GLN A 1 148 ? -13.656 8.176 16.368 1.00 94.06 148 GLN A C 1
ATOM 1174 O O . GLN A 1 148 ? -12.583 8.718 16.636 1.00 94.06 148 GLN A O 1
ATOM 1179 N N . ALA A 1 149 ? -14.636 8.025 17.261 1.00 92.00 149 ALA A N 1
ATOM 1180 C CA . ALA A 1 149 ? -14.508 8.437 18.652 1.00 92.00 149 ALA A CA 1
ATOM 1181 C C . ALA A 1 149 ? -13.405 7.640 19.364 1.00 92.00 149 ALA A C 1
ATOM 1183 O O . ALA A 1 149 ? -12.493 8.242 19.930 1.00 92.00 149 ALA A O 1
ATOM 1184 N N . THR A 1 150 ? -13.414 6.309 19.241 1.00 93.44 150 THR A N 1
ATOM 1185 C CA . THR A 1 150 ? -12.384 5.435 19.819 1.00 93.44 150 THR A CA 1
ATOM 1186 C C . THR A 1 150 ? -11.001 5.737 19.245 1.00 93.44 150 THR A C 1
ATOM 1188 O O . THR A 1 150 ? -10.042 5.851 19.997 1.00 93.44 150 THR A O 1
ATOM 1191 N N . ALA A 1 151 ? -10.874 5.952 17.931 1.00 94.56 151 ALA A N 1
ATOM 1192 C CA . ALA A 1 151 ? -9.592 6.296 17.318 1.00 94.56 151 ALA A CA 1
ATOM 1193 C C . ALA A 1 151 ? -9.021 7.622 17.850 1.00 94.56 151 ALA A C 1
ATOM 1195 O O . ALA A 1 151 ? -7.815 7.732 18.042 1.00 94.56 151 ALA A O 1
ATOM 1196 N N . ARG A 1 152 ? -9.876 8.626 18.096 1.00 93.75 152 ARG A N 1
ATOM 1197 C CA . ARG A 1 152 ? -9.466 9.912 18.690 1.00 93.75 152 ARG A CA 1
ATOM 1198 C C . ARG A 1 152 ? -9.096 9.791 20.166 1.00 93.75 152 ARG A C 1
ATOM 1200 O O . ARG A 1 152 ? -8.273 10.569 20.627 1.00 93.75 152 ARG A O 1
ATOM 1207 N N . ALA A 1 153 ? -9.719 8.878 20.907 1.00 91.88 153 ALA A N 1
ATOM 1208 C CA . A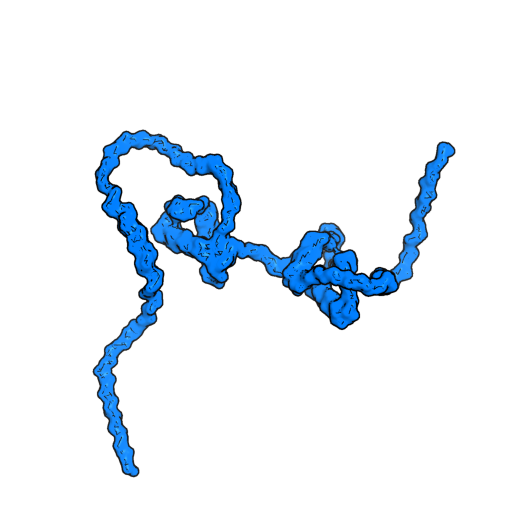LA A 1 153 ? -9.328 8.592 22.285 1.00 91.88 153 ALA A CA 1
ATOM 1209 C C . ALA A 1 153 ? -7.936 7.942 22.312 1.00 91.88 153 ALA A C 1
ATOM 1211 O O . ALA A 1 153 ? -7.012 8.500 22.895 1.00 91.88 153 ALA A O 1
ATOM 1212 N N . LEU A 1 154 ? -7.752 6.872 21.530 1.00 93.31 154 LEU A N 1
ATOM 1213 C CA . LEU A 1 154 ? -6.473 6.170 21.397 1.00 93.31 154 LEU A CA 1
ATOM 1214 C C . LEU A 1 154 ? -5.345 7.081 20.893 1.00 93.31 154 LEU A C 1
ATOM 1216 O O . LEU A 1 154 ? -4.200 6.943 21.310 1.00 93.31 154 LEU A O 1
ATOM 1220 N N . SER A 1 155 ? -5.638 8.030 19.998 1.00 92.44 155 SER A N 1
ATOM 1221 C CA . SER A 1 155 ? -4.615 8.969 19.529 1.00 92.44 155 SER A CA 1
ATOM 1222 C C . SER A 1 155 ? -4.135 9.907 20.636 1.00 92.44 155 SER A C 1
ATOM 1224 O O . SER A 1 155 ? -2.950 10.213 20.683 1.00 92.44 155 SER A O 1
ATOM 1226 N N . ARG A 1 156 ? -5.033 10.346 21.530 1.00 91.06 156 ARG A N 1
ATOM 1227 C CA . ARG A 1 156 ? -4.666 11.184 22.682 1.00 91.06 156 ARG A CA 1
ATOM 1228 C C . ARG A 1 156 ? -3.835 10.400 23.690 1.00 91.06 156 ARG A C 1
ATOM 1230 O O . ARG A 1 156 ? -2.853 10.933 24.185 1.00 91.06 156 ARG A O 1
ATOM 1237 N N . GLU A 1 157 ? -4.196 9.143 23.942 1.00 90.19 157 GLU A N 1
ATOM 1238 C CA . GLU A 1 157 ? -3.434 8.241 24.818 1.00 90.19 157 GLU A CA 1
ATOM 1239 C C . GLU A 1 157 ? -2.003 8.022 24.308 1.00 90.19 157 GLU A C 1
ATOM 1241 O O . GLU A 1 157 ? -1.067 7.967 25.097 1.00 90.19 157 GLU A O 1
ATOM 1246 N N . GLN A 1 158 ? -1.813 7.970 22.985 1.00 87.62 158 GLN A N 1
ATOM 1247 C CA . GLN A 1 158 ? -0.492 7.858 22.353 1.00 87.62 158 GLN A CA 1
ATOM 1248 C C . GLN A 1 158 ? 0.228 9.203 22.151 1.00 87.62 158 GLN A C 1
ATOM 1250 O O . GLN A 1 158 ? 1.249 9.252 21.469 1.00 87.62 158 GLN A O 1
ATOM 1255 N N . GLY A 1 159 ? -0.298 10.307 22.694 1.00 87.88 159 GLY A N 1
ATOM 1256 C CA . GLY A 1 159 ? 0.330 11.629 22.598 1.00 87.88 159 GLY A CA 1
ATOM 1257 C C . GLY A 1 159 ? 0.282 12.268 21.204 1.00 87.88 159 GLY A C 1
ATOM 1258 O O . GLY A 1 159 ? 1.034 13.199 20.928 1.00 87.88 159 GLY A O 1
ATOM 1259 N N . VAL A 1 160 ? -0.591 11.799 20.306 1.00 88.12 160 VAL A N 1
ATOM 1260 C CA . VAL A 1 160 ? -0.752 12.376 18.964 1.00 88.12 160 VAL A CA 1
ATOM 1261 C C . VAL A 1 160 ? -1.726 13.553 19.018 1.00 88.12 160 VAL A C 1
ATOM 1263 O O . VAL A 1 160 ? -2.884 13.404 19.422 1.00 88.12 160 VAL A O 1
ATOM 1266 N N . SER A 1 161 ? -1.275 14.725 18.561 1.00 86.19 161 SER A N 1
ATOM 1267 C CA . SER A 1 161 ? -2.093 15.939 18.517 1.00 86.19 161 SER A CA 1
ATOM 1268 C C . SER A 1 161 ? -3.306 15.786 17.591 1.00 86.19 161 SER A C 1
ATOM 1270 O O . SER A 1 161 ? -3.256 15.131 16.546 1.00 86.19 161 SER A O 1
ATOM 1272 N N . ALA A 1 162 ? -4.407 16.465 17.929 1.00 82.69 162 ALA A N 1
ATOM 1273 C CA . ALA A 1 162 ? -5.604 16.522 17.089 1.00 82.69 162 ALA A CA 1
ATOM 1274 C C . ALA A 1 162 ? -5.343 17.170 15.713 1.00 82.69 162 ALA A C 1
ATOM 1276 O O . ALA A 1 162 ? -6.075 16.896 14.758 1.00 82.69 162 ALA A O 1
ATOM 1277 N N . ALA A 1 163 ? -4.298 17.999 15.602 1.00 86.75 163 ALA A N 1
ATOM 1278 C CA . ALA A 1 163 ? -3.845 18.561 14.332 1.00 86.75 163 ALA A CA 1
ATOM 1279 C C . ALA A 1 163 ? -3.254 17.480 13.407 1.00 86.75 163 ALA A C 1
ATOM 1281 O O . ALA A 1 163 ? -3.508 17.485 12.201 1.00 86.75 163 ALA A O 1
ATOM 1282 N N . ASP A 1 164 ? -2.542 16.508 13.981 1.00 87.50 164 ASP A N 1
ATOM 1283 C CA . ASP A 1 164 ? -1.870 15.441 13.236 1.00 87.50 164 ASP A CA 1
ATOM 1284 C C . ASP A 1 164 ? -2.813 14.289 12.885 1.00 87.50 164 ASP A C 1
ATOM 1286 O O . ASP A 1 164 ? -2.665 13.638 11.841 1.00 87.50 164 ASP A O 1
ATOM 1290 N N . PHE A 1 165 ? -3.820 14.050 13.733 1.00 91.88 165 PHE A N 1
ATOM 1291 C CA . PHE A 1 165 ? -4.756 12.948 13.572 1.00 91.88 165 PHE A CA 1
ATOM 1292 C C . PHE A 1 165 ? -6.230 13.360 13.706 1.00 91.88 165 PHE A C 1
ATOM 1294 O O . PHE A 1 165 ? -6.800 13.471 14.788 1.00 91.88 165 PHE A O 1
ATOM 1301 N N . LYS A 1 166 ? -6.906 13.481 12.555 1.00 89.19 166 LYS A N 1
ATOM 1302 C CA . LYS A 1 166 ? -8.329 13.869 12.467 1.00 89.19 166 LYS A CA 1
ATOM 1303 C C . LYS A 1 166 ? -9.328 12.704 12.606 1.00 89.19 166 LYS A C 1
ATOM 1305 O O . LYS A 1 166 ? -10.530 12.941 12.771 1.00 89.19 166 LYS A O 1
ATOM 1310 N N . ALA A 1 167 ? -8.865 11.454 12.482 1.00 92.88 167 ALA A N 1
ATOM 1311 C CA . ALA A 1 167 ? -9.712 10.263 12.308 1.00 92.88 167 ALA A CA 1
ATOM 1312 C C . ALA A 1 167 ? -10.763 10.436 11.185 1.00 92.88 167 ALA A C 1
ATOM 1314 O O . ALA A 1 167 ? -11.962 10.236 11.378 1.00 92.88 167 ALA A O 1
ATOM 1315 N N . SER A 1 168 ? -10.335 10.878 9.996 1.00 93.19 168 SER A N 1
ATOM 1316 C CA . SER A 1 168 ? -11.259 11.160 8.887 1.00 93.19 168 SER A CA 1
ATOM 1317 C C . SER A 1 168 ? -11.967 9.898 8.367 1.00 93.19 168 SER A C 1
ATOM 1319 O O . SER A 1 168 ? -11.459 8.782 8.494 1.00 93.19 168 SER A O 1
ATOM 1321 N N . ARG A 1 169 ? -13.120 10.064 7.698 1.00 91.38 169 ARG A N 1
ATOM 1322 C CA . ARG A 1 169 ? -13.847 8.947 7.052 1.00 91.38 169 ARG A CA 1
ATOM 1323 C C . ARG A 1 169 ? -12.956 8.168 6.077 1.00 91.38 169 ARG A C 1
ATOM 1325 O O . ARG A 1 169 ? -12.957 6.942 6.095 1.00 91.38 169 ARG A O 1
ATOM 1332 N N . GLY A 1 170 ? -12.148 8.869 5.277 1.00 92.06 170 GLY A N 1
ATOM 1333 C CA . GLY A 1 170 ? -11.211 8.241 4.341 1.00 92.06 170 GLY A CA 1
ATOM 1334 C C . GLY A 1 170 ? -10.073 7.486 5.036 1.00 92.06 170 GLY A C 1
ATOM 1335 O O . GLY A 1 170 ? -9.656 6.430 4.560 1.00 92.06 170 GLY A O 1
ATOM 1336 N N . TRP A 1 171 ? -9.586 7.978 6.181 1.00 92.75 171 TRP A N 1
ATOM 1337 C CA . TRP A 1 171 ? -8.632 7.222 6.996 1.00 92.75 171 TRP A CA 1
ATOM 1338 C C . TRP A 1 171 ? -9.268 5.933 7.527 1.00 92.75 171 TRP A C 1
ATOM 1340 O O . TRP A 1 171 ? -8.672 4.865 7.374 1.00 92.75 171 TRP A O 1
ATOM 1350 N N . LEU A 1 172 ? -10.501 6.014 8.040 1.00 92.94 172 LEU A N 1
ATOM 1351 C CA . LEU A 1 172 ? -11.215 4.866 8.596 1.00 92.94 172 LEU A CA 1
ATOM 1352 C C . LEU A 1 172 ? -11.511 3.793 7.537 1.00 92.94 172 LEU A C 1
ATOM 1354 O O . LEU A 1 172 ? -11.290 2.612 7.781 1.00 92.94 172 LEU A O 1
ATOM 1358 N N . GLN A 1 173 ? -11.933 4.185 6.332 1.00 90.31 173 GLN A N 1
ATOM 1359 C CA . GLN A 1 173 ? -12.113 3.253 5.210 1.00 90.31 173 GLN A CA 1
ATOM 1360 C C . GLN A 1 173 ? -10.819 2.506 4.872 1.00 90.31 173 GLN A C 1
ATOM 1362 O O . GLN A 1 173 ? -10.830 1.294 4.652 1.00 90.31 173 GLN A O 1
ATOM 1367 N N . LYS A 1 174 ? -9.683 3.212 4.860 1.00 90.12 174 LYS A N 1
ATOM 1368 C CA . LYS A 1 174 ? -8.381 2.583 4.623 1.00 90.12 174 LYS A CA 1
ATOM 1369 C C . LYS A 1 174 ? -7.977 1.668 5.782 1.00 90.12 174 LYS A C 1
ATOM 1371 O O . LYS A 1 174 ? -7.439 0.601 5.512 1.00 90.12 174 LYS A O 1
ATOM 1376 N N . PHE A 1 175 ? -8.241 2.056 7.031 1.00 91.88 175 PHE A N 1
ATOM 1377 C CA . PHE A 1 175 ? -8.039 1.209 8.211 1.00 91.88 175 PHE A CA 1
ATOM 1378 C C . PHE A 1 175 ? -8.841 -0.092 8.092 1.00 91.88 175 PHE A C 1
ATOM 1380 O O . PHE A 1 175 ? -8.261 -1.174 8.118 1.00 91.88 175 PHE A O 1
ATOM 1387 N N . MET A 1 176 ? -10.144 -0.003 7.828 1.00 90.69 176 MET A N 1
ATOM 1388 C CA . MET A 1 176 ? -10.999 -1.179 7.647 1.00 90.69 176 MET A CA 1
ATOM 1389 C C . MET A 1 176 ? -10.488 -2.087 6.524 1.00 90.69 176 MET A C 1
ATOM 1391 O O . MET A 1 176 ? -10.377 -3.295 6.714 1.00 90.69 176 MET A O 1
ATOM 1395 N N . LYS A 1 177 ? -10.075 -1.506 5.388 1.00 88.88 177 LYS A N 1
ATOM 1396 C CA . LYS A 1 177 ? -9.476 -2.254 4.273 1.00 88.88 177 LYS A CA 1
ATOM 1397 C C . LYS A 1 177 ? -8.156 -2.938 4.649 1.00 88.88 177 LYS A C 1
ATOM 1399 O O . LYS A 1 177 ? -7.909 -4.042 4.177 1.00 88.88 177 LYS A O 1
ATOM 1404 N N . ARG A 1 178 ? -7.308 -2.306 5.472 1.00 90.19 178 ARG A N 1
ATOM 1405 C CA . ARG A 1 178 ? -6.040 -2.893 5.947 1.00 90.19 178 ARG A CA 1
ATOM 1406 C C . ARG A 1 178 ? -6.269 -4.109 6.844 1.00 90.19 178 ARG A C 1
ATOM 1408 O O . ARG A 1 178 ? -5.570 -5.101 6.685 1.00 90.19 178 ARG A O 1
ATOM 1415 N N . PHE A 1 179 ? -7.241 -4.030 7.752 1.00 89.81 179 PHE A N 1
ATOM 1416 C CA . PHE A 1 179 ? -7.529 -5.080 8.737 1.00 89.81 179 PHE A CA 1
ATOM 1417 C C . PHE A 1 179 ? -8.590 -6.096 8.283 1.00 89.81 179 PHE A C 1
ATOM 1419 O O . PHE A 1 179 ? -8.889 -7.033 9.018 1.00 89.81 179 PHE A O 1
ATOM 1426 N N . GLY A 1 180 ? -9.154 -5.937 7.081 1.00 88.25 180 GLY A N 1
ATOM 1427 C CA . GLY A 1 180 ? -10.157 -6.856 6.533 1.00 88.25 180 GLY A CA 1
ATOM 1428 C C . GLY A 1 180 ? -11.537 -6.734 7.186 1.00 88.25 180 GLY A C 1
ATOM 1429 O O . GLY A 1 180 ? -12.317 -7.683 7.175 1.00 88.25 180 GLY A O 1
ATOM 1430 N N . PHE A 1 181 ? -11.866 -5.581 7.769 1.00 89.06 181 PHE A N 1
ATOM 1431 C CA . PHE A 1 181 ? -13.189 -5.347 8.339 1.00 89.06 181 PHE A CA 1
ATOM 1432 C C . PHE A 1 181 ? -14.174 -4.885 7.260 1.00 89.06 181 PHE A C 1
ATOM 1434 O O . PHE A 1 181 ? -13.923 -3.913 6.551 1.00 89.06 181 PHE A O 1
ATOM 1441 N N . SER A 1 182 ? -15.323 -5.554 7.163 1.00 80.88 182 SER A N 1
ATOM 1442 C CA . SER A 1 182 ? -16.470 -5.091 6.379 1.00 80.88 182 SER A CA 1
ATOM 1443 C C . SER A 1 182 ? -17.426 -4.264 7.239 1.00 80.88 182 SER A C 1
ATOM 1445 O O . SER A 1 182 ? -17.612 -4.555 8.427 1.00 80.88 182 SER A O 1
ATOM 1447 N N . LEU A 1 183 ? -18.048 -3.248 6.634 1.00 66.38 183 LEU A N 1
ATOM 1448 C CA . LEU A 1 183 ? -19.262 -2.638 7.170 1.00 66.38 183 LEU A CA 1
ATOM 1449 C C . LEU A 1 183 ? -20.389 -3.637 6.912 1.00 66.38 183 LEU A C 1
ATOM 1451 O O . LEU A 1 183 ? -20.844 -3.769 5.778 1.00 66.38 183 LEU A O 1
ATOM 1455 N N . ARG A 1 184 ? -20.790 -4.397 7.932 1.00 64.25 184 ARG A N 1
ATOM 1456 C CA . ARG A 1 184 ? -22.043 -5.145 7.834 1.00 64.25 184 ARG A CA 1
ATOM 1457 C C . ARG A 1 184 ? -23.173 -4.146 8.071 1.00 64.25 184 ARG A C 1
ATOM 1459 O O . ARG A 1 184 ? -23.095 -3.424 9.069 1.00 64.25 184 ARG A O 1
ATOM 1466 N N . PRO A 1 185 ? -24.196 -4.086 7.205 1.00 51.62 185 PRO A N 1
ATOM 1467 C CA . PRO A 1 185 ? -25.457 -3.485 7.592 1.00 51.62 185 PRO A CA 1
ATOM 1468 C C . PRO A 1 185 ? -25.894 -4.164 8.886 1.00 51.62 185 PRO A C 1
ATOM 1470 O O . PRO A 1 185 ? -25.953 -5.393 8.967 1.00 51.62 185 PRO A O 1
ATOM 1473 N N . VAL A 1 186 ? -26.105 -3.369 9.924 1.00 49.50 186 VAL A N 1
ATOM 1474 C CA . VAL A 1 186 ? -26.745 -3.860 11.136 1.00 49.50 186 VAL A CA 1
ATOM 1475 C C . VAL A 1 186 ? -28.177 -4.162 10.717 1.00 49.50 186 VAL A C 1
ATOM 1477 O O . VAL A 1 186 ? -28.900 -3.243 10.341 1.00 49.50 186 VAL A O 1
ATOM 1480 N N . ALA A 1 187 ? -28.571 -5.439 10.710 1.00 47.56 187 ALA A N 1
ATOM 1481 C CA . ALA A 1 187 ? -29.993 -5.767 10.718 1.00 47.56 187 ALA A CA 1
ATOM 1482 C C . ALA A 1 187 ? -30.601 -5.014 11.910 1.00 47.56 187 ALA A C 1
ATOM 1484 O O . ALA A 1 187 ? -29.953 -5.034 12.961 1.00 47.56 187 ALA A O 1
ATOM 1485 N N . PRO A 1 188 ? -31.741 -4.311 11.777 1.00 46.91 188 PRO A N 1
ATOM 1486 C CA . PRO A 1 188 ? -32.242 -3.456 12.841 1.00 46.91 188 PRO A CA 1
ATOM 1487 C C . PRO A 1 188 ? -32.518 -4.285 14.096 1.00 46.91 188 PRO A C 1
ATOM 1489 O O . PRO A 1 188 ? -33.565 -4.903 14.239 1.00 46.91 188 PRO A O 1
ATOM 1492 N N . GLN A 1 189 ? -31.555 -4.326 15.008 1.00 51.28 189 GLN A N 1
ATOM 1493 C CA . GLN A 1 189 ? -31.788 -4.754 16.378 1.00 51.28 189 GLN A CA 1
ATOM 1494 C C . GLN A 1 189 ? -32.482 -3.561 17.036 1.00 51.28 189 GLN A C 1
ATOM 1496 O O . GLN A 1 189 ? -32.226 -2.428 16.636 1.00 51.28 189 GLN A O 1
ATOM 1501 N N . SER A 1 190 ? -33.458 -3.798 17.901 1.00 56.00 190 SER A N 1
ATOM 1502 C CA . SER A 1 190 ? -34.445 -2.803 18.343 1.00 56.00 190 SER A CA 1
ATOM 1503 C C . SER A 1 190 ? -33.870 -1.407 18.707 1.00 56.00 190 SER A C 1
ATOM 1505 O O . SER A 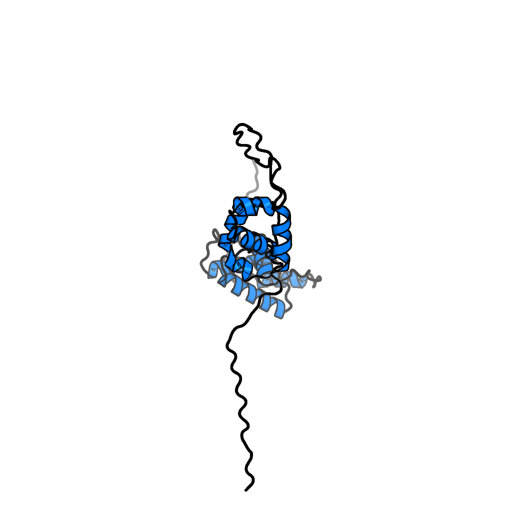1 190 ? -32.713 -1.290 19.114 1.00 56.00 190 SER A O 1
ATOM 1507 N N . PRO A 1 191 ? -34.672 -0.321 18.627 1.00 58.16 191 PRO A N 1
ATOM 1508 C CA . PRO A 1 191 ? -34.263 1.057 18.961 1.00 58.16 191 PRO A CA 1
ATOM 1509 C C . PRO A 1 191 ? -33.532 1.233 20.314 1.00 58.16 191 PRO A C 1
ATOM 1511 O O . PRO A 1 191 ? -32.752 2.172 20.495 1.00 58.16 191 PRO A O 1
ATOM 1514 N N . GLU A 1 192 ? -33.758 0.314 21.253 1.00 56.47 192 GLU A N 1
ATOM 1515 C CA . GLU A 1 192 ? -33.104 0.206 22.563 1.00 56.47 192 GLU A CA 1
ATOM 1516 C C . GLU A 1 192 ? -31.585 -0.043 22.471 1.00 56.47 192 GLU A C 1
ATOM 1518 O O . GLU A 1 192 ? -30.808 0.561 23.218 1.00 56.47 192 GLU A O 1
ATOM 1523 N N . SER A 1 193 ? -31.116 -0.865 21.521 1.00 55.56 193 SER A N 1
ATOM 1524 C CA . SER A 1 193 ? -29.698 -1.246 21.453 1.00 55.56 193 SER A CA 1
ATOM 1525 C C . SER A 1 193 ? -28.795 -0.071 21.061 1.00 55.56 193 SER A C 1
ATOM 1527 O O . SER A 1 193 ? -27.679 0.056 21.564 1.00 55.56 193 SER A O 1
ATOM 1529 N N . TYR A 1 194 ? -29.279 0.841 20.210 1.00 56.38 194 TYR A N 1
ATOM 1530 C CA . TYR A 1 194 ? -28.531 2.040 19.802 1.00 56.38 194 TYR A CA 1
ATOM 1531 C C . TYR A 1 194 ? -28.344 3.022 20.966 1.00 56.38 194 TYR A C 1
ATOM 1533 O O . TYR A 1 194 ? -27.278 3.629 21.104 1.00 56.38 194 TYR A O 1
ATOM 1541 N N . ARG A 1 195 ? -29.353 3.143 21.843 1.00 54.16 195 ARG A N 1
ATOM 1542 C CA . ARG A 1 195 ? -29.273 3.969 23.057 1.00 54.16 195 ARG A CA 1
ATOM 1543 C C . ARG A 1 195 ? -28.257 3.415 24.051 1.00 54.16 195 ARG A C 1
ATOM 1545 O O . ARG A 1 195 ? -27.531 4.206 24.649 1.00 54.16 195 ARG A O 1
ATOM 1552 N N . LEU A 1 196 ? -28.162 2.093 24.208 1.00 53.59 196 LEU A N 1
ATOM 1553 C CA . LEU A 1 196 ? -27.181 1.476 25.106 1.00 53.59 196 LEU A CA 1
ATOM 1554 C C . LEU A 1 196 ? -25.734 1.707 24.633 1.00 53.59 196 LEU A C 1
ATOM 1556 O O . LEU A 1 196 ? -24.866 2.028 25.443 1.00 53.59 196 LEU A O 1
ATOM 1560 N N . ILE A 1 197 ? -25.484 1.614 23.322 1.00 55.84 197 ILE A N 1
ATOM 1561 C CA . ILE A 1 197 ? -24.154 1.816 22.717 1.00 55.84 197 ILE A CA 1
ATOM 1562 C C . ILE A 1 197 ? -23.677 3.270 22.874 1.00 55.84 197 ILE A C 1
ATOM 1564 O O . ILE A 1 197 ? -22.521 3.513 23.234 1.00 55.84 197 ILE A O 1
ATOM 1568 N N . MET A 1 198 ? -24.562 4.253 22.668 1.00 52.22 198 MET A N 1
ATOM 1569 C CA . MET A 1 198 ? -24.213 5.667 22.866 1.00 52.22 198 MET A CA 1
ATOM 1570 C C . MET A 1 198 ? -24.048 6.035 24.347 1.00 52.22 198 MET A C 1
ATOM 1572 O O . MET A 1 198 ? -23.159 6.815 24.679 1.00 52.22 198 MET A O 1
ATOM 1576 N N . LYS A 1 199 ? -24.843 5.448 25.251 1.00 51.91 199 LYS A N 1
ATOM 1577 C CA . LYS A 1 199 ? -24.754 5.723 26.696 1.00 51.91 199 LYS A CA 1
ATOM 1578 C C . LYS A 1 199 ? -23.523 5.091 27.359 1.00 51.91 199 LYS A C 1
ATOM 1580 O O . LYS A 1 199 ? -22.946 5.707 28.246 1.00 51.91 199 LYS A O 1
ATOM 1585 N N . ARG A 1 200 ? -23.065 3.911 26.914 1.00 44.78 200 ARG A N 1
ATOM 1586 C CA . ARG A 1 200 ? -21.879 3.228 27.485 1.00 44.78 200 ARG A CA 1
ATOM 1587 C C . ARG A 1 200 ? -20.541 3.846 27.048 1.00 44.78 200 ARG A C 1
ATOM 1589 O O . ARG A 1 200 ? -19.530 3.617 27.699 1.00 44.78 200 ARG A O 1
ATOM 1596 N N . SER A 1 201 ? -20.539 4.631 25.968 1.00 42.62 201 SER A N 1
ATOM 1597 C CA . SER A 1 201 ? -19.351 5.345 25.464 1.00 42.62 201 SER A CA 1
ATOM 1598 C C . SER A 1 201 ? -19.069 6.655 26.217 1.00 42.62 201 SER A C 1
ATOM 1600 O O . SER A 1 201 ? -18.028 7.273 26.013 1.00 42.62 201 SER A O 1
ATOM 1602 N N . CYS A 1 202 ? -19.983 7.069 27.100 1.00 43.09 202 CYS A N 1
ATOM 1603 C CA . CYS A 1 202 ? -19.767 8.122 28.082 1.00 43.09 202 CYS A CA 1
ATOM 1604 C C . CYS A 1 202 ? -19.498 7.459 29.440 1.00 43.09 202 CYS A C 1
ATOM 1606 O O . CYS A 1 202 ? -20.360 7.435 30.317 1.00 43.09 202 CYS A O 1
ATOM 1608 N N . TRP A 1 203 ? -18.330 6.835 29.601 1.00 34.62 203 TRP A N 1
ATOM 1609 C CA . TRP A 1 203 ? -17.898 6.389 30.922 1.00 34.62 203 TRP A CA 1
ATOM 1610 C C . TRP A 1 203 ? -17.085 7.511 31.570 1.00 34.62 203 TRP A C 1
ATOM 1612 O O . TRP A 1 203 ? -15.977 7.820 31.147 1.00 34.62 203 TRP A O 1
ATOM 1622 N N . SER A 1 204 ? -17.721 8.144 32.558 1.00 40.59 204 SER A N 1
ATOM 1623 C CA . SER A 1 204 ? -17.149 8.997 33.601 1.00 40.59 204 SER A CA 1
ATOM 1624 C C . SER A 1 204 ? -16.203 10.118 33.151 1.00 40.59 204 SER A C 1
ATOM 1626 O O . SER A 1 204 ? -14.985 10.057 33.299 1.00 40.59 204 SER A O 1
ATOM 1628 N N . SER A 1 205 ? -16.784 11.246 32.759 1.00 36.19 205 SER A N 1
ATOM 1629 C CA . SER A 1 205 ? -16.263 12.533 33.221 1.00 36.19 205 SER A CA 1
ATOM 1630 C C . SER A 1 205 ? -17.430 13.325 33.777 1.00 36.19 205 SER A C 1
ATOM 1632 O O . SER A 1 205 ? -18.150 14.012 33.058 1.00 36.19 205 SER A O 1
ATOM 1634 N N . SER A 1 206 ? -17.633 13.173 35.084 1.00 44.94 206 SER A N 1
ATOM 1635 C CA . SER A 1 206 ? -18.262 14.210 35.887 1.00 44.94 206 SER A CA 1
ATOM 1636 C C . SER A 1 206 ? -17.353 15.434 35.831 1.00 44.94 206 SER A C 1
ATOM 1638 O O . SER A 1 206 ? -16.470 15.567 36.665 1.00 44.94 206 SER A O 1
ATOM 1640 N N . VAL A 1 207 ? -17.504 16.274 34.805 1.00 40.78 207 VAL A N 1
ATOM 1641 C CA . VAL A 1 207 ? -17.172 17.699 34.880 1.00 40.78 207 VAL A CA 1
ATOM 1642 C C . VAL A 1 207 ? -18.123 18.458 33.958 1.00 40.78 207 VAL A C 1
ATOM 1644 O O . VAL A 1 207 ? -18.072 18.369 32.733 1.00 40.78 207 VAL A O 1
ATOM 1647 N N . SER A 1 208 ? -19.027 19.171 34.612 1.00 46.47 208 SER A N 1
ATOM 1648 C CA . SER A 1 208 ? -19.795 20.335 34.190 1.00 46.47 208 SER A CA 1
ATOM 1649 C C . SER A 1 208 ? -19.348 21.016 32.889 1.00 46.47 208 SER A C 1
ATOM 1651 O O . SER A 1 208 ? -18.292 21.638 32.821 1.00 46.47 208 SER A O 1
ATOM 1653 N N . CYS A 1 209 ? -20.226 21.001 31.887 1.00 34.66 209 CYS A N 1
ATOM 1654 C CA . CYS A 1 209 ? -20.311 22.043 30.861 1.00 34.66 209 CYS A CA 1
ATOM 1655 C C . CYS A 1 209 ? -21.755 22.113 30.349 1.00 34.66 209 CYS A C 1
ATOM 1657 O O . CYS A 1 209 ? -22.074 21.735 29.223 1.00 34.66 209 CYS A O 1
ATOM 1659 N N . PHE A 1 210 ? -22.647 22.571 31.227 1.00 35.91 210 PHE A N 1
ATOM 1660 C CA . PHE A 1 210 ? -23.934 23.136 30.841 1.00 35.91 210 PHE A CA 1
ATOM 1661 C C . PHE A 1 210 ? -23.810 24.649 31.011 1.00 35.91 210 PHE A C 1
ATOM 1663 O O . PHE A 1 210 ? -23.516 25.125 32.101 1.00 35.91 210 PHE A O 1
ATOM 1670 N N . GLY A 1 211 ? -23.951 25.387 29.916 1.00 32.12 211 GLY A N 1
ATOM 1671 C CA . GLY A 1 211 ? -23.789 26.838 29.915 1.00 32.12 211 GLY A CA 1
ATOM 1672 C C . GLY A 1 211 ? -23.682 27.386 28.502 1.00 32.12 211 GLY A C 1
ATOM 1673 O O . GLY A 1 211 ? -22.670 27.969 28.132 1.00 32.12 211 GLY A O 1
ATOM 1674 N N . ARG A 1 212 ? -24.702 27.138 27.674 1.00 37.16 212 ARG A N 1
ATOM 1675 C CA . ARG A 1 212 ? -24.881 27.846 26.404 1.00 37.16 212 ARG A CA 1
ATOM 1676 C C . ARG A 1 212 ? -26.095 28.759 26.564 1.00 37.16 212 ARG A C 1
ATOM 1678 O O . ARG A 1 212 ? -27.210 28.370 26.235 1.00 37.16 212 ARG A O 1
ATOM 1685 N N . GLU A 1 213 ? -25.846 29.940 27.122 1.00 39.44 213 GLU A N 1
ATOM 1686 C CA . GLU A 1 213 ? -26.780 31.064 27.183 1.00 39.44 213 GLU A CA 1
ATOM 1687 C C . GLU A 1 213 ? -27.133 31.475 25.743 1.00 39.44 213 GLU A C 1
ATOM 1689 O O . GLU A 1 213 ? -26.292 31.971 24.986 1.00 39.44 213 GLU A O 1
ATOM 1694 N N . LYS A 1 214 ? -28.374 31.210 25.330 1.00 41.31 214 LYS A N 1
ATOM 1695 C CA . LYS A 1 214 ? -28.967 31.826 24.144 1.00 41.31 214 LYS A CA 1
ATOM 1696 C C . LYS A 1 214 ? -29.323 33.261 24.520 1.00 41.31 214 LYS A C 1
ATOM 1698 O O . LYS A 1 214 ? -30.329 33.482 25.180 1.00 41.31 214 LYS A O 1
ATOM 1703 N N . ARG A 1 215 ? -28.536 34.234 24.067 1.00 38.66 215 ARG A N 1
ATOM 1704 C CA . ARG A 1 215 ? -28.994 35.625 24.032 1.00 38.66 215 ARG A CA 1
ATOM 1705 C C . ARG A 1 215 ? -29.818 35.820 22.764 1.00 38.66 215 ARG A C 1
ATOM 1707 O O . ARG A 1 215 ? -29.280 35.875 21.658 1.00 38.66 215 ARG A O 1
ATOM 1714 N N . GLU A 1 216 ? -31.131 35.831 22.938 1.00 44.06 216 GLU A N 1
ATOM 1715 C CA . GLU A 1 216 ? -32.086 36.289 21.936 1.00 44.06 216 GLU A CA 1
ATOM 1716 C C . GLU A 1 216 ? -31.989 37.817 21.780 1.00 44.06 216 GLU A C 1
ATOM 1718 O O . GLU A 1 216 ? -31.646 38.543 22.713 1.00 44.06 216 GLU A O 1
ATOM 1723 N N . ARG A 1 217 ? -32.225 38.281 20.550 1.00 41.62 217 ARG A N 1
ATOM 1724 C CA . ARG A 1 217 ? -32.302 39.690 20.144 1.00 41.62 217 ARG A CA 1
ATOM 1725 C C . ARG A 1 217 ? -33.595 40.314 20.656 1.00 41.62 217 ARG A C 1
ATOM 1727 O O . ARG A 1 217 ? -34.630 39.732 20.359 1.00 41.62 217 ARG A O 1
ATOM 1734 N N . ILE A 1 218 ? -33.542 41.528 21.208 1.00 41.00 218 ILE A N 1
ATOM 1735 C CA . ILE A 1 218 ? -34.575 42.571 21.047 1.00 41.00 218 ILE A CA 1
ATOM 1736 C C . ILE A 1 218 ? -33.858 43.937 20.997 1.00 41.00 218 ILE A C 1
ATOM 1738 O O . ILE A 1 218 ? -32.786 44.079 21.587 1.00 41.00 218 ILE A O 1
ATOM 1742 N N . CYS A 1 219 ? -34.422 44.849 20.197 1.00 42.91 219 CYS A N 1
ATOM 1743 C CA . CYS A 1 219 ? -34.120 46.276 20.060 1.00 42.91 219 CYS A CA 1
ATOM 1744 C C . CYS A 1 219 ? -33.865 47.021 21.374 1.00 42.91 219 CYS A C 1
ATOM 1746 O O . CYS A 1 219 ? -34.475 46.640 22.397 1.00 42.91 219 CYS A O 1
#